Protein AF-A0A1H4V095-F1 (afdb_monomer)

Mean predicted aligned error: 18.17 Å

Radius of gyration: 33.89 Å; Cα contacts (8 Å, |Δi|>4): 194; chains: 1; bounding box: 90×82×103 Å

pLDDT: mean 72.06, std 17.09, range [32.75, 95.38]

Secondary structure (DSSP, 8-state):
---------S-TTSPPBSSHHHHHHHHHHHHHHHHHTTPPPPPPEEEE-TTSS-EEEESSEEEEEB-TTT--TTEEEEE-SSSEEEPP-EETTEE-TTTTSBPBPHHHHHHHHHHSPPTT------HHHHHHHHHHHHHHHHHHHHHHHHHHHHHHHHHHHHHHHHHHHHHHHHS------------------------

Structure (mmCIF, N/CA/C/O backbone):
data_AF-A0A1H4V095-F1
#
_entry.id   AF-A0A1H4V095-F1
#
loop_
_atom_site.group_PDB
_atom_site.id
_atom_site.type_symbol
_atom_site.label_atom_id
_atom_site.label_alt_id
_atom_site.label_comp_id
_atom_site.label_asym_id
_atom_site.label_entity_id
_atom_site.label_seq_id
_atom_site.pdbx_PDB_ins_code
_atom_site.Cartn_x
_atom_site.Cartn_y
_atom_site.Cartn_z
_atom_site.occupancy
_atom_site.B_iso_or_equiv
_atom_site.auth_seq_id
_atom_site.auth_comp_id
_atom_site.auth_asym_id
_atom_site.auth_atom_id
_atom_site.pdbx_PDB_model_num
ATOM 1 N N . MET A 1 1 ? -8.050 12.680 -32.248 1.00 34.28 1 MET A N 1
ATOM 2 C CA . MET A 1 1 ? -7.886 12.956 -30.807 1.00 34.28 1 MET A CA 1
ATOM 3 C C . MET A 1 1 ? -8.959 12.159 -30.091 1.00 34.28 1 MET A C 1
ATOM 5 O O . MET A 1 1 ? -10.080 12.626 -29.960 1.00 34.28 1 MET A O 1
ATOM 9 N N . THR A 1 2 ? -8.669 10.892 -29.811 1.00 32.75 2 THR A N 1
ATOM 10 C CA . THR A 1 2 ? -9.575 9.980 -29.108 1.00 32.75 2 THR A CA 1
ATOM 11 C C . THR A 1 2 ? -9.660 10.406 -27.649 1.00 32.75 2 THR A C 1
ATOM 13 O O . THR A 1 2 ? -8.636 10.635 -27.011 1.00 32.75 2 THR A O 1
ATOM 16 N N . ALA A 1 3 ? -10.888 10.584 -27.166 1.00 33.25 3 ALA A N 1
ATOM 17 C CA . ALA A 1 3 ? -11.189 10.903 -25.783 1.00 33.25 3 ALA A CA 1
ATOM 18 C C . ALA A 1 3 ? -10.622 9.808 -24.867 1.00 33.25 3 ALA A C 1
ATOM 20 O O . ALA A 1 3 ? -10.904 8.629 -25.066 1.00 33.25 3 ALA A O 1
ATOM 21 N N . THR A 1 4 ? -9.797 10.207 -23.901 1.00 38.06 4 THR A N 1
ATOM 22 C CA . THR A 1 4 ? -9.327 9.355 -22.809 1.00 38.06 4 THR A CA 1
ATOM 23 C C . THR A 1 4 ? -10.544 8.913 -22.005 1.00 38.06 4 THR A C 1
ATOM 25 O O . THR A 1 4 ? -11.208 9.752 -21.398 1.00 38.06 4 THR A O 1
ATOM 28 N N . ASP A 1 5 ? -10.866 7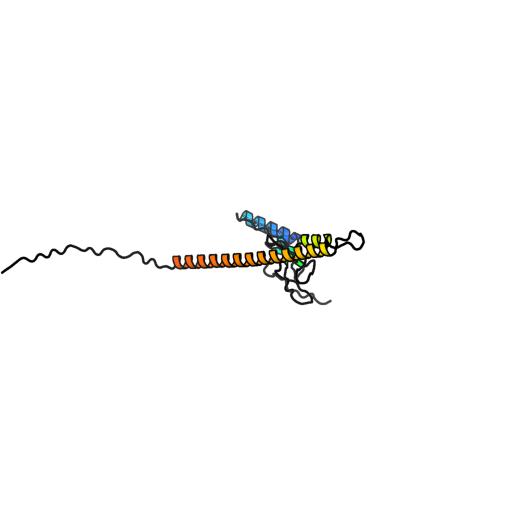.622 -22.049 1.00 40.00 5 ASP A N 1
ATOM 29 C CA . ASP A 1 5 ? -11.963 7.033 -21.283 1.00 40.00 5 ASP A CA 1
ATOM 30 C C . ASP A 1 5 ? -11.780 7.354 -19.785 1.00 40.00 5 ASP A C 1
ATOM 32 O O . ASP A 1 5 ? -10.737 7.028 -19.205 1.00 40.00 5 ASP A O 1
ATOM 36 N N . PRO A 1 6 ? -12.743 8.015 -19.124 1.00 48.41 6 PRO A N 1
ATOM 37 C CA . PRO A 1 6 ? -12.713 8.179 -17.684 1.00 48.41 6 PRO A CA 1
ATOM 38 C C . PRO A 1 6 ? -13.267 6.897 -17.061 1.00 48.41 6 PRO A C 1
ATOM 40 O O . PRO A 1 6 ? -14.479 6.755 -17.049 1.00 48.41 6 PRO A O 1
ATOM 43 N N . ILE A 1 7 ? -12.408 5.975 -16.596 1.00 54.47 7 ILE A N 1
ATOM 44 C CA . ILE A 1 7 ? -12.629 4.869 -15.619 1.00 54.47 7 ILE A CA 1
ATOM 45 C C . ILE A 1 7 ? -11.430 3.896 -15.784 1.00 54.47 7 ILE A C 1
ATOM 47 O O . ILE A 1 7 ? -11.044 3.582 -16.896 1.00 54.47 7 ILE A O 1
ATOM 51 N N . ALA A 1 8 ? -10.752 3.376 -14.763 1.00 69.88 8 ALA A N 1
ATOM 52 C CA . ALA A 1 8 ? -11.141 3.211 -13.377 1.00 69.88 8 ALA A CA 1
ATOM 53 C C . ALA A 1 8 ? -9.966 3.565 -12.466 1.00 69.88 8 ALA A C 1
ATOM 55 O O . ALA A 1 8 ? -8.935 2.890 -12.456 1.00 69.88 8 ALA A O 1
ATOM 56 N N . CYS A 1 9 ? -10.165 4.552 -11.593 1.00 79.94 9 CYS A N 1
ATOM 57 C CA . CYS A 1 9 ? -9.496 4.490 -10.303 1.00 79.94 9 CYS A CA 1
ATOM 58 C C . CYS A 1 9 ? -9.643 3.058 -9.769 1.00 79.94 9 CYS A C 1
ATOM 60 O O . CYS A 1 9 ? -10.763 2.567 -9.623 1.00 79.94 9 CYS A O 1
ATOM 62 N N . ARG A 1 10 ? -8.524 2.384 -9.487 1.00 77.75 10 ARG A N 1
ATOM 63 C CA . ARG A 1 10 ? -8.548 1.007 -8.975 1.00 77.75 10 ARG A CA 1
ATOM 64 C C . ARG A 1 10 ? -9.241 0.912 -7.610 1.00 77.75 10 ARG A C 1
ATOM 66 O O . ARG A 1 10 ? -9.706 -0.155 -7.222 1.00 77.75 10 ARG A O 1
ATOM 73 N N . TYR A 1 11 ? -9.302 2.026 -6.883 1.00 82.12 11 TYR A N 1
ATOM 74 C CA . TYR A 1 11 ? -9.845 2.122 -5.533 1.00 82.12 11 TYR A CA 1
ATOM 75 C C . TYR A 1 11 ? -10.850 3.281 -5.425 1.00 82.12 11 TYR A C 1
ATOM 77 O O . TYR A 1 11 ? -10.603 4.233 -4.686 1.00 82.12 11 TYR A O 1
ATOM 85 N N . PRO A 1 12 ? -11.997 3.220 -6.128 1.00 82.50 12 PRO A N 1
ATOM 86 C CA . PRO A 1 12 ? -12.895 4.369 -6.286 1.00 82.50 12 PRO A CA 1
ATOM 87 C C . PRO A 1 12 ? -13.548 4.824 -4.971 1.00 82.50 12 PRO A C 1
ATOM 89 O O . PRO A 1 12 ? -14.002 5.955 -4.865 1.00 82.50 12 PRO A O 1
ATOM 92 N N . ALA A 1 13 ? -13.578 3.954 -3.957 1.00 85.38 13 ALA A N 1
ATOM 93 C CA . ALA A 1 13 ? -14.081 4.275 -2.624 1.00 85.38 13 ALA A CA 1
ATOM 94 C C . ALA A 1 13 ? -13.073 5.046 -1.749 1.00 85.38 13 ALA A C 1
ATOM 96 O O . ALA A 1 13 ? -13.435 5.515 -0.671 1.00 85.38 13 ALA A O 1
ATOM 97 N N . LYS A 1 14 ? -11.802 5.144 -2.161 1.00 86.88 14 LYS A N 1
ATOM 98 C CA . LYS A 1 14 ? -10.780 5.886 -1.416 1.00 86.88 14 LYS A CA 1
ATOM 99 C C . LYS A 1 14 ? -10.789 7.355 -1.815 1.00 86.88 14 LYS A C 1
ATOM 101 O O . LYS A 1 14 ? -11.050 7.694 -2.964 1.00 86.88 14 LYS A O 1
ATOM 106 N N . THR A 1 15 ? -10.405 8.215 -0.875 1.00 88.75 15 THR A N 1
ATOM 107 C CA . THR A 1 15 ? -10.149 9.628 -1.159 1.00 88.75 15 THR A CA 1
ATOM 108 C C . THR A 1 15 ? -9.118 9.768 -2.276 1.00 88.75 15 THR A C 1
ATOM 110 O O . THR A 1 15 ? -8.099 9.069 -2.285 1.00 88.75 15 THR A O 1
ATOM 113 N N . LEU A 1 16 ? -9.417 10.666 -3.211 1.00 92.94 16 LEU A N 1
ATOM 114 C CA . LEU A 1 16 ? -8.612 10.983 -4.381 1.00 92.94 16 LEU A CA 1
ATOM 115 C C . LEU A 1 16 ? -7.872 12.296 -4.136 1.00 92.94 16 LEU A C 1
ATOM 117 O O . LEU A 1 16 ? -8.477 13.271 -3.688 1.00 92.94 16 LEU A O 1
ATOM 121 N N . PHE A 1 17 ? -6.590 12.320 -4.470 1.00 92.50 17 PHE A N 1
ATOM 122 C CA . PHE A 1 17 ? -5.748 13.510 -4.419 1.00 92.50 17 PHE A CA 1
ATOM 123 C C . PHE A 1 17 ? -5.132 13.749 -5.796 1.00 92.50 17 PHE A C 1
ATOM 125 O O . PHE A 1 17 ? -4.811 12.793 -6.500 1.00 92.50 17 PHE A O 1
ATOM 132 N N . ALA A 1 18 ? -4.998 15.014 -6.193 1.00 89.81 18 ALA A N 1
ATOM 133 C CA . ALA A 1 18 ? -4.465 15.367 -7.509 1.00 89.81 18 ALA A CA 1
ATOM 134 C C . ALA A 1 18 ? -2.977 15.002 -7.639 1.00 89.81 18 ALA A C 1
ATOM 136 O O . ALA A 1 18 ? -2.554 14.483 -8.667 1.00 89.81 18 ALA A O 1
ATOM 137 N N . ASP A 1 19 ? -2.211 15.208 -6.571 1.00 87.62 19 ASP A N 1
ATOM 138 C CA . ASP A 1 19 ? -0.765 15.014 -6.517 1.00 87.62 19 ASP A CA 1
ATOM 139 C C . ASP A 1 19 ? -0.313 14.497 -5.134 1.00 87.62 19 ASP A C 1
ATOM 141 O O . ASP A 1 19 ? -1.119 14.309 -4.212 1.00 87.62 19 ASP A O 1
ATOM 145 N N . GLU A 1 20 ? 0.985 14.205 -5.019 1.00 85.25 20 GLU A N 1
ATOM 146 C CA . GLU A 1 20 ? 1.615 13.688 -3.800 1.00 85.25 20 GLU A CA 1
ATOM 147 C C . GLU A 1 20 ? 1.548 14.687 -2.640 1.00 85.25 20 GLU A C 1
ATOM 149 O O . GLU A 1 20 ? 1.303 14.288 -1.498 1.00 85.25 20 GLU A O 1
ATOM 154 N N . ASP A 1 21 ? 1.702 15.980 -2.925 1.00 84.12 21 ASP A N 1
ATOM 155 C CA . ASP A 1 21 ? 1.668 17.044 -1.920 1.00 84.12 21 ASP A CA 1
ATOM 156 C C . ASP A 1 21 ? 0.267 17.165 -1.311 1.00 84.12 21 ASP A C 1
ATOM 158 O O . ASP A 1 21 ? 0.109 17.203 -0.087 1.00 84.12 21 ASP A O 1
ATOM 162 N N . ALA A 1 22 ? -0.776 17.125 -2.143 1.00 83.00 22 ALA A N 1
ATOM 163 C CA . ALA A 1 22 ? -2.166 17.110 -1.706 1.00 83.00 22 ALA A CA 1
ATOM 164 C C . ALA A 1 22 ? -2.493 15.855 -0.883 1.00 83.00 22 ALA A C 1
ATOM 166 O O . ALA A 1 22 ? -3.212 15.945 0.117 1.00 83.00 22 ALA A O 1
ATOM 167 N N . ALA A 1 23 ? -1.961 14.690 -1.266 1.00 89.31 23 ALA A N 1
ATOM 168 C CA . ALA A 1 23 ? -2.112 13.463 -0.485 1.00 89.31 23 ALA A CA 1
ATOM 169 C C . ALA A 1 23 ? -1.402 13.566 0.873 1.00 89.31 23 ALA A C 1
ATOM 171 O O . ALA A 1 23 ? -1.979 13.193 1.896 1.00 89.31 23 ALA A O 1
ATOM 172 N N . THR A 1 24 ? -0.192 14.124 0.902 1.00 85.38 24 THR A N 1
ATOM 173 C CA . THR A 1 24 ? 0.585 14.356 2.127 1.00 85.38 24 THR A CA 1
ATOM 174 C C . THR A 1 24 ? -0.152 15.300 3.074 1.00 85.38 24 THR A C 1
ATOM 176 O O . THR A 1 24 ? -0.410 14.937 4.224 1.00 85.38 24 THR A O 1
ATOM 179 N N . ALA A 1 25 ? -0.613 16.447 2.572 1.00 82.56 25 ALA A N 1
ATOM 180 C CA . ALA A 1 25 ? -1.439 17.381 3.334 1.00 82.56 25 ALA A CA 1
ATOM 181 C C . ALA A 1 25 ? -2.746 16.723 3.821 1.00 82.56 25 ALA A C 1
ATOM 183 O O . ALA A 1 25 ? -3.197 16.949 4.946 1.00 82.56 25 ALA A O 1
ATOM 184 N N . GLY A 1 26 ? -3.343 15.851 3.003 1.00 87.25 26 GLY A N 1
ATOM 185 C CA . GLY A 1 26 ? -4.494 15.036 3.381 1.00 87.25 26 GLY A CA 1
ATOM 186 C C . GLY A 1 26 ? -4.211 14.099 4.560 1.00 87.25 26 GLY A C 1
ATOM 187 O O . GLY A 1 26 ? -5.029 14.012 5.480 1.00 87.25 26 GLY A O 1
ATOM 188 N N . ALA A 1 27 ? -3.057 13.427 4.568 1.00 86.56 27 ALA A N 1
ATOM 189 C CA . ALA A 1 27 ? -2.633 12.560 5.668 1.00 86.56 27 ALA A CA 1
ATOM 190 C C . ALA A 1 27 ? -2.426 13.354 6.968 1.00 86.56 27 ALA A C 1
ATOM 192 O O . ALA A 1 27 ? -2.900 12.937 8.027 1.00 86.56 27 ALA A O 1
ATOM 193 N N . GLU A 1 28 ? -1.794 14.526 6.891 1.00 86.12 28 GLU A N 1
ATOM 194 C CA . GLU A 1 28 ? -1.608 15.423 8.039 1.00 86.12 28 GLU A CA 1
ATOM 195 C C . GLU A 1 28 ? -2.940 15.949 8.588 1.00 86.12 28 GLU A C 1
ATOM 197 O O . GLU A 1 28 ? -3.161 15.958 9.802 1.00 86.12 28 GLU A O 1
ATOM 202 N N . ALA A 1 29 ? -3.878 16.310 7.709 1.00 88.88 29 ALA A N 1
ATOM 203 C CA . ALA A 1 29 ? -5.213 16.738 8.116 1.00 88.88 29 ALA A CA 1
ATOM 204 C C . ALA A 1 29 ? -5.994 15.614 8.821 1.00 88.88 29 ALA A C 1
ATOM 206 O O . ALA A 1 29 ? -6.734 15.873 9.776 1.00 88.88 29 ALA A O 1
ATOM 207 N N . ILE A 1 30 ? -5.842 14.362 8.374 1.00 87.94 30 ILE A N 1
ATOM 208 C CA . ILE A 1 30 ? -6.429 13.194 9.048 1.00 87.94 30 ILE A CA 1
ATOM 209 C C . ILE A 1 30 ? -5.772 12.991 10.413 1.00 87.94 30 ILE A C 1
ATOM 211 O O . ILE A 1 30 ? -6.490 12.838 11.403 1.00 87.94 30 ILE A O 1
ATOM 215 N N . ARG A 1 31 ? -4.438 13.051 10.486 1.00 87.00 31 ARG A N 1
ATOM 216 C CA . ARG A 1 31 ? -3.685 12.954 11.740 1.00 87.00 31 ARG A CA 1
ATOM 217 C C . ARG A 1 31 ? -4.182 13.960 12.773 1.00 87.00 31 ARG A C 1
ATOM 219 O O . ARG A 1 31 ? -4.587 13.551 13.858 1.00 87.00 31 ARG A O 1
ATOM 226 N N . ALA A 1 32 ? -4.247 15.240 12.411 1.00 85.56 32 ALA A N 1
ATOM 227 C CA . ALA A 1 32 ? -4.701 16.300 13.308 1.00 85.56 32 ALA A CA 1
ATOM 228 C C . ALA A 1 32 ? -6.123 16.044 13.839 1.00 85.56 32 ALA A C 1
ATOM 230 O O . ALA A 1 32 ? -6.388 16.222 15.026 1.00 85.56 32 ALA A O 1
ATOM 231 N N . LYS A 1 33 ? -7.041 15.567 12.986 1.00 91.56 33 LYS A N 1
ATOM 232 C CA . LYS A 1 33 ? -8.415 15.216 13.393 1.00 91.56 33 LYS A CA 1
ATOM 233 C C . LYS A 1 33 ? -8.470 14.012 14.336 1.00 91.56 33 LYS A C 1
ATOM 235 O O . LYS A 1 33 ? -9.307 13.984 15.236 1.00 91.56 33 LYS A O 1
ATOM 240 N N . VAL A 1 34 ? -7.634 13.001 14.109 1.00 83.88 34 VAL A N 1
ATOM 241 C CA . VAL A 1 34 ? -7.576 11.790 14.942 1.00 83.88 34 VAL A CA 1
ATOM 242 C C . VAL A 1 34 ? -6.996 12.115 16.319 1.00 83.88 34 VAL A C 1
ATOM 244 O O . VAL A 1 34 ? -7.611 11.762 17.327 1.00 83.88 34 VAL A O 1
ATOM 247 N N . GLU A 1 35 ? -5.889 12.856 16.356 1.00 91.06 35 GLU A N 1
ATOM 248 C CA . GLU A 1 35 ? -5.229 13.287 17.593 1.00 91.06 35 GLU A CA 1
ATOM 249 C C . GLU A 1 35 ? -6.117 14.245 18.406 1.00 91.06 35 GLU A C 1
ATOM 251 O O . GLU A 1 35 ? -6.269 14.061 19.612 1.00 91.06 35 GLU A O 1
ATOM 256 N N . ALA A 1 36 ? -6.798 15.200 17.758 1.00 90.88 36 ALA A N 1
ATOM 257 C CA . ALA A 1 36 ? -7.756 16.089 18.427 1.00 90.88 36 ALA A CA 1
ATOM 258 C C . ALA A 1 36 ? -8.954 15.339 19.041 1.00 90.88 36 ALA A C 1
ATOM 260 O O . ALA A 1 36 ? -9.546 15.801 20.013 1.00 90.88 36 ALA A O 1
ATOM 261 N N . ALA A 1 37 ? -9.302 14.170 18.495 1.00 93.94 37 ALA A N 1
ATOM 262 C CA . ALA A 1 37 ? -10.327 13.285 19.043 1.00 93.94 37 ALA A CA 1
ATOM 263 C C . ALA A 1 37 ? -9.798 12.349 20.150 1.00 93.94 37 ALA A C 1
ATOM 265 O O . ALA A 1 37 ? -10.531 11.463 20.58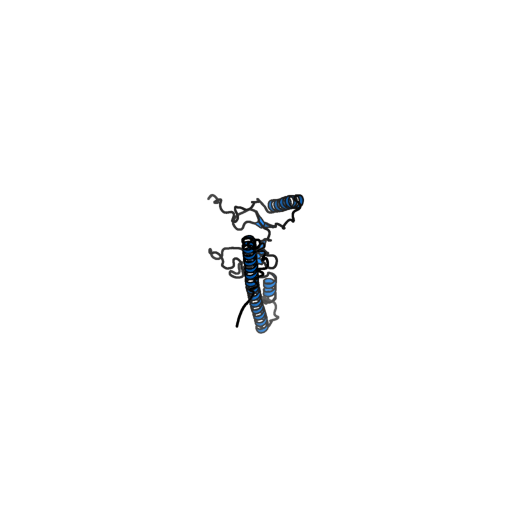7 1.00 93.94 37 ALA A O 1
ATOM 266 N N . GLY A 1 38 ? -8.536 12.495 20.575 1.00 93.50 38 GLY A N 1
ATOM 267 C CA . GLY A 1 38 ? -7.912 11.661 21.607 1.00 93.50 38 GLY A CA 1
ATOM 268 C C . GLY A 1 38 ? -7.664 10.212 21.176 1.00 93.50 38 GLY A C 1
ATOM 269 O O . GLY A 1 38 ? -7.553 9.332 22.027 1.00 93.50 38 GLY A O 1
ATOM 270 N N . ARG A 1 39 ? -7.615 9.940 19.867 1.00 91.50 39 ARG A N 1
ATOM 271 C CA . ARG A 1 39 ? -7.374 8.601 19.309 1.00 91.50 39 ARG A CA 1
ATOM 272 C C . ARG A 1 39 ? -5.943 8.480 18.791 1.00 91.50 39 ARG A C 1
ATOM 274 O O . ARG A 1 39 ? -5.325 9.472 18.413 1.00 91.50 39 ARG A O 1
ATOM 281 N N . THR A 1 40 ? -5.438 7.252 18.729 1.00 87.06 40 THR A N 1
ATOM 282 C CA . THR A 1 40 ? -4.137 6.957 18.119 1.00 87.06 40 THR A CA 1
ATOM 283 C C . THR A 1 40 ? -4.232 7.053 16.600 1.00 87.06 40 THR A C 1
ATOM 285 O O . THR A 1 40 ? -5.139 6.486 15.992 1.00 87.06 40 THR A O 1
ATOM 288 N N . TYR A 1 41 ? -3.298 7.783 15.994 1.00 81.56 41 TYR A N 1
ATOM 289 C CA . TYR A 1 41 ? -3.180 7.893 14.546 1.00 81.56 41 TYR A CA 1
ATOM 290 C C . TYR A 1 41 ? -2.340 6.748 13.977 1.00 81.56 41 TYR A C 1
ATOM 292 O O . TYR A 1 41 ? -1.157 6.623 14.289 1.00 81.56 41 TYR A O 1
ATOM 300 N N . ASP A 1 42 ? -2.951 5.953 13.101 1.00 81.94 42 ASP A N 1
ATOM 301 C CA . ASP A 1 42 ? -2.232 5.012 12.249 1.00 81.94 42 ASP A CA 1
ATOM 302 C C . ASP A 1 42 ? -1.626 5.763 11.062 1.00 81.94 42 ASP A C 1
ATOM 304 O O . ASP A 1 42 ? -2.340 6.414 10.297 1.00 81.94 42 ASP A O 1
ATOM 308 N N . GLN A 1 43 ? -0.305 5.665 10.893 1.00 85.19 43 GLN A N 1
ATOM 309 C CA . GLN A 1 43 ? 0.402 6.380 9.834 1.00 85.19 43 GLN A CA 1
ATOM 310 C C . GLN A 1 43 ? -0.150 6.019 8.449 1.00 85.19 43 GLN A C 1
ATOM 312 O O . GLN A 1 43 ? -0.104 4.864 8.021 1.00 85.19 43 GLN A O 1
ATOM 317 N N . LEU A 1 44 ? -0.602 7.041 7.725 1.00 87.75 44 LEU A N 1
ATOM 318 C CA . LEU A 1 44 ? -0.982 6.943 6.323 1.00 87.75 44 LEU A CA 1
ATOM 319 C C . LEU A 1 44 ? 0.165 7.389 5.414 1.00 87.75 44 LEU A C 1
ATOM 321 O O . LEU A 1 44 ? 0.893 8.334 5.718 1.00 87.75 44 LEU A O 1
ATOM 325 N N . TYR A 1 45 ? 0.301 6.700 4.289 1.00 85.50 45 TYR A N 1
ATOM 326 C CA . TYR A 1 45 ? 1.315 6.926 3.271 1.00 85.50 45 TYR A CA 1
ATOM 327 C C . TYR A 1 45 ? 0.644 7.277 1.939 1.00 85.50 45 TYR A C 1
ATOM 329 O O . TYR A 1 45 ? -0.232 6.520 1.493 1.00 85.50 45 TYR A O 1
ATOM 337 N N . PRO A 1 46 ? 1.049 8.388 1.303 1.00 87.81 46 PRO A N 1
ATOM 338 C CA . PRO A 1 46 ? 0.723 8.675 -0.086 1.00 87.81 46 PRO A CA 1
ATOM 339 C C . PRO A 1 46 ? 1.187 7.55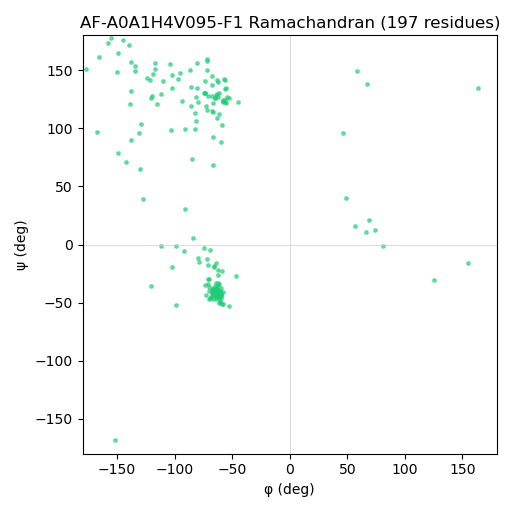3 -1.011 1.00 87.81 46 PRO A C 1
ATOM 341 O O . PRO A 1 46 ? 2.256 6.972 -0.821 1.00 87.81 46 PRO A O 1
ATOM 344 N N . TYR A 1 47 ? 0.374 7.241 -2.016 1.00 86.06 47 TYR A N 1
ATOM 345 C CA . TYR A 1 47 ? 0.764 6.348 -3.098 1.00 86.06 47 TYR A CA 1
ATOM 346 C C . TYR A 1 47 ? 0.040 6.700 -4.398 1.00 86.06 47 TYR A C 1
ATOM 348 O O . TYR A 1 47 ? -1.117 7.141 -4.373 1.00 86.06 47 TYR A O 1
ATOM 356 N N . ARG A 1 48 ? 0.701 6.462 -5.536 1.00 86.19 48 ARG A N 1
ATOM 357 C CA . ARG A 1 48 ? 0.129 6.717 -6.862 1.00 86.19 48 ARG A CA 1
ATOM 358 C C . ARG A 1 48 ? -0.804 5.580 -7.266 1.00 86.19 48 ARG A C 1
ATOM 360 O O . ARG A 1 48 ? -0.486 4.398 -7.098 1.00 86.19 48 ARG A O 1
ATOM 367 N N . CYS A 1 49 ? -1.975 5.919 -7.794 1.00 85.94 49 CYS A N 1
ATOM 368 C CA . CYS A 1 49 ? -2.935 4.924 -8.247 1.00 85.94 49 CYS A CA 1
ATOM 369 C C . CYS A 1 49 ? -2.341 4.091 -9.400 1.00 85.94 49 CYS A C 1
ATOM 371 O O . CYS A 1 49 ? -1.911 4.659 -10.399 1.00 85.94 49 CYS A O 1
ATOM 373 N N . PRO A 1 50 ? -2.345 2.745 -9.318 1.00 76.12 50 PRO A N 1
ATOM 374 C CA . PRO A 1 50 ? -1.799 1.905 -10.387 1.00 76.12 50 PRO A CA 1
ATOM 375 C C . PRO A 1 50 ? -2.566 1.986 -11.714 1.00 76.12 50 PRO A C 1
ATOM 377 O O . PRO A 1 50 ? -2.046 1.554 -12.732 1.00 76.12 50 PRO A O 1
ATOM 380 N N . GLY A 1 51 ? -3.815 2.466 -11.691 1.00 77.00 51 GLY A N 1
ATOM 381 C CA . GLY A 1 51 ? -4.700 2.491 -12.860 1.00 77.00 51 GLY A CA 1
ATOM 382 C C . GLY A 1 51 ? -5.023 3.886 -13.393 1.00 77.00 51 GLY A C 1
ATOM 383 O O . GLY A 1 51 ? -5.790 3.988 -14.343 1.00 77.00 51 GLY A O 1
ATOM 384 N N . ALA A 1 52 ? -4.518 4.957 -12.772 1.00 83.19 52 ALA A N 1
ATOM 385 C CA . ALA A 1 52 ? -4.881 6.323 -13.147 1.00 83.19 52 ALA A CA 1
ATOM 386 C C . ALA A 1 52 ? -3.925 7.368 -12.556 1.00 83.19 52 ALA A C 1
ATOM 388 O O . ALA A 1 52 ? -3.224 7.113 -11.579 1.00 83.19 52 ALA A O 1
ATOM 389 N N . ASP A 1 53 ? -3.937 8.571 -13.129 1.00 85.75 53 ASP A N 1
ATOM 390 C CA . ASP A 1 53 ? -3.080 9.673 -12.693 1.00 85.75 53 ASP A CA 1
ATOM 391 C C . ASP A 1 53 ? -3.697 10.452 -11.522 1.00 85.75 53 ASP A C 1
ATOM 393 O O . ASP A 1 53 ? -4.263 11.528 -11.682 1.00 85.75 53 ASP A O 1
ATOM 397 N N . HIS A 1 54 ? -3.678 9.836 -10.343 1.00 88.81 54 HIS A N 1
ATOM 398 C CA . HIS A 1 54 ? -4.042 10.461 -9.072 1.00 88.81 54 HIS A CA 1
ATOM 399 C C . HIS A 1 54 ? -3.411 9.702 -7.904 1.00 88.81 54 HIS A C 1
ATOM 401 O O . HIS A 1 54 ? -2.839 8.617 -8.062 1.00 88.81 54 HIS A O 1
ATOM 407 N N . TRP A 1 55 ? -3.561 10.262 -6.712 1.00 92.44 55 TRP A N 1
ATOM 408 C CA . TRP A 1 55 ? -2.969 9.768 -5.481 1.00 92.44 55 TRP A CA 1
ATOM 409 C C . TRP A 1 55 ? -4.023 9.339 -4.466 1.00 92.44 55 TRP A C 1
ATOM 411 O O . TRP A 1 55 ? -5.175 9.780 -4.480 1.00 92.44 55 TRP A O 1
ATOM 421 N N . HIS A 1 56 ? -3.603 8.452 -3.574 1.00 93.75 56 HIS A N 1
ATOM 422 C CA . HIS A 1 56 ? -4.404 7.882 -2.502 1.00 93.75 56 HIS A CA 1
ATOM 423 C C . HIS A 1 56 ? -3.583 7.770 -1.220 1.00 93.75 56 HIS A C 1
ATOM 425 O O . HIS A 1 56 ? -2.364 7.917 -1.225 1.00 93.75 56 HIS A O 1
ATOM 431 N N . LEU A 1 57 ? -4.268 7.421 -0.130 1.00 90.94 57 LEU A N 1
ATOM 432 C CA . LEU A 1 57 ? -3.651 7.085 1.146 1.00 90.94 57 LEU A CA 1
ATOM 433 C C . LEU A 1 57 ? -3.790 5.592 1.462 1.00 90.94 57 LEU A C 1
ATOM 435 O O . LEU A 1 57 ? -4.823 4.959 1.202 1.00 90.94 57 LEU A O 1
ATOM 439 N N . SER A 1 58 ? -2.730 5.018 2.023 1.00 89.44 58 SER A N 1
ATOM 440 C CA . SER A 1 58 ? -2.664 3.630 2.487 1.00 89.44 58 SER A CA 1
ATOM 441 C C . SER A 1 58 ? -2.025 3.561 3.868 1.00 89.44 58 SER A C 1
ATOM 443 O O . SER A 1 58 ? -1.132 4.339 4.172 1.00 89.44 58 SER A O 1
ATOM 445 N N . SER A 1 59 ? -2.414 2.589 4.691 1.00 84.31 59 SER A N 1
ATOM 446 C CA . SER A 1 59 ? -1.715 2.277 5.948 1.00 84.31 59 SER A CA 1
ATOM 447 C C . SER A 1 59 ? -0.384 1.541 5.732 1.00 84.31 59 SER A C 1
ATOM 449 O O . SER A 1 59 ? 0.331 1.234 6.685 1.00 84.31 59 SER A O 1
ATOM 451 N N . LYS A 1 60 ? -0.042 1.222 4.477 1.00 83.94 60 LYS A N 1
ATOM 452 C CA . LYS A 1 60 ? 1.196 0.547 4.073 1.00 83.94 60 LYS A CA 1
ATOM 453 C C . LYS A 1 60 ? 1.963 1.417 3.084 1.00 83.94 60 LYS A C 1
ATOM 455 O O . LYS A 1 60 ? 1.353 2.032 2.211 1.00 83.94 60 LYS A O 1
ATOM 460 N N . ARG A 1 61 ? 3.295 1.431 3.194 1.00 83.38 61 ARG A N 1
ATOM 461 C CA . ARG A 1 61 ? 4.162 2.124 2.230 1.00 83.38 61 ARG A CA 1
ATOM 462 C C . ARG A 1 61 ? 4.095 1.424 0.879 1.00 83.38 61 ARG A C 1
ATOM 464 O O . ARG A 1 61 ? 4.152 0.194 0.832 1.00 83.38 61 ARG A O 1
ATOM 471 N N . GLN A 1 62 ? 4.007 2.207 -0.190 1.00 84.50 62 GLN A N 1
ATOM 472 C CA . GLN A 1 62 ? 4.227 1.730 -1.549 1.00 84.50 62 GLN A CA 1
ATOM 473 C C . GLN A 1 62 ? 5.680 2.009 -1.952 1.00 84.50 62 GLN A C 1
ATOM 475 O O . GLN A 1 62 ? 6.275 2.991 -1.516 1.00 84.50 62 GLN A O 1
ATOM 480 N N . GLY A 1 63 ? 6.245 1.137 -2.771 1.00 83.56 63 GLY A N 1
ATOM 481 C CA . GLY A 1 63 ? 7.560 1.280 -3.381 1.00 83.56 63 GLY A CA 1
ATOM 482 C C . GLY A 1 63 ? 7.593 0.527 -4.704 1.00 83.56 63 GLY A C 1
ATOM 483 O O . GLY A 1 63 ? 6.551 0.090 -5.199 1.00 83.56 63 GLY A O 1
ATOM 484 N N . ILE A 1 64 ? 8.785 0.351 -5.259 1.00 82.38 64 ILE A N 1
ATOM 485 C CA . ILE A 1 64 ? 9.019 -0.457 -6.457 1.00 82.38 64 ILE A CA 1
ATOM 486 C C . ILE A 1 64 ? 9.970 -1.606 -6.133 1.00 82.38 64 ILE A C 1
ATOM 488 O O . ILE A 1 64 ? 10.843 -1.467 -5.278 1.00 82.38 64 ILE A O 1
ATOM 492 N N . SER A 1 65 ? 9.784 -2.745 -6.791 1.00 84.25 65 SER A N 1
ATOM 493 C CA . SER A 1 65 ? 10.634 -3.922 -6.630 1.00 84.25 65 SER A CA 1
ATOM 494 C C . SER A 1 65 ? 10.585 -4.817 -7.874 1.00 84.25 65 SER A C 1
ATOM 496 O O . SER A 1 65 ? 9.865 -4.525 -8.836 1.00 84.25 65 SER A O 1
ATOM 498 N N . THR A 1 66 ? 11.361 -5.896 -7.857 1.00 82.56 66 THR A N 1
ATOM 499 C CA . THR A 1 66 ? 11.443 -6.886 -8.928 1.00 82.56 66 THR A CA 1
ATOM 500 C C . THR A 1 66 ? 10.477 -8.027 -8.633 1.00 82.56 66 THR A C 1
ATOM 502 O O . THR A 1 66 ? 10.503 -8.636 -7.557 1.00 82.56 66 THR A O 1
ATOM 505 N N . CYS A 1 67 ? 9.568 -8.292 -9.575 1.00 84.75 67 CYS A N 1
ATOM 506 C CA . CYS A 1 67 ? 8.639 -9.407 -9.445 1.00 84.75 67 CYS A CA 1
ATOM 507 C C . CYS A 1 67 ? 9.406 -10.739 -9.533 1.00 84.75 67 CYS A C 1
ATOM 509 O O . CYS A 1 67 ? 10.105 -10.944 -10.518 1.00 84.75 67 CYS A O 1
ATOM 511 N N . PRO A 1 68 ? 9.250 -11.676 -8.579 1.00 80.81 68 PRO A N 1
ATOM 512 C CA . PRO A 1 68 ? 9.985 -12.944 -8.604 1.00 80.81 68 PRO A CA 1
ATOM 513 C C . PRO A 1 68 ? 9.503 -13.921 -9.686 1.00 80.81 68 PRO A C 1
ATOM 515 O O . PRO A 1 68 ? 10.162 -14.924 -9.912 1.00 80.81 68 PRO A O 1
ATOM 518 N N . ILE A 1 69 ? 8.345 -13.667 -10.310 1.00 85.25 69 ILE A N 1
ATOM 519 C CA . ILE A 1 69 ? 7.744 -14.567 -11.306 1.00 85.25 69 ILE A CA 1
ATOM 520 C C . ILE A 1 69 ? 8.057 -14.106 -12.728 1.00 85.25 69 ILE A C 1
ATOM 522 O O . ILE A 1 69 ? 8.544 -14.883 -13.536 1.00 85.25 69 ILE A O 1
ATOM 526 N N . CYS A 1 70 ? 7.786 -12.838 -13.046 1.00 84.94 70 CYS A N 1
ATOM 527 C CA . CYS A 1 70 ? 8.020 -12.302 -14.390 1.00 84.94 70 CYS A CA 1
ATOM 528 C C . CYS A 1 70 ? 9.331 -11.514 -14.518 1.00 84.94 70 CYS A C 1
ATOM 530 O O . CYS A 1 70 ? 9.617 -10.972 -15.582 1.00 84.94 70 CYS A O 1
ATOM 532 N N . HIS A 1 71 ? 10.092 -11.378 -13.424 1.00 84.06 71 HIS A N 1
ATOM 533 C CA . HIS A 1 71 ? 11.363 -10.644 -13.348 1.00 84.06 71 HIS A CA 1
ATOM 534 C C . HIS A 1 71 ? 11.288 -9.172 -13.783 1.00 84.06 71 HIS A C 1
ATOM 536 O O . HIS A 1 71 ? 12.304 -8.516 -14.006 1.00 84.06 71 HIS A O 1
ATOM 542 N N . ARG A 1 72 ? 10.077 -8.605 -13.864 1.00 83.00 72 ARG A N 1
ATOM 543 C CA . ARG A 1 72 ? 9.875 -7.198 -14.200 1.00 83.00 72 ARG A CA 1
ATOM 544 C C . ARG A 1 72 ? 10.316 -6.311 -13.040 1.00 83.00 72 ARG A C 1
ATOM 546 O O . ARG A 1 72 ? 9.705 -6.322 -11.964 1.00 83.00 72 ARG A O 1
ATOM 553 N N . THR A 1 73 ? 11.348 -5.515 -13.287 1.00 84.69 73 THR A N 1
ATOM 554 C CA . THR A 1 73 ? 11.812 -4.459 -12.385 1.00 84.69 73 THR A CA 1
ATOM 555 C C . THR A 1 73 ? 10.828 -3.284 -12.382 1.00 84.69 73 THR A C 1
ATOM 557 O O . THR A 1 73 ? 10.020 -3.114 -13.299 1.00 84.69 73 THR A O 1
ATOM 560 N N . GLY A 1 74 ? 10.845 -2.471 -11.324 1.00 78.69 74 GLY A N 1
ATOM 561 C CA . GLY A 1 74 ? 9.954 -1.307 -11.226 1.00 78.69 74 GLY A CA 1
ATOM 562 C C . GLY A 1 74 ? 8.488 -1.652 -10.930 1.00 78.69 74 GLY A C 1
ATOM 563 O O . GLY A 1 74 ? 7.614 -0.794 -11.046 1.00 78.69 74 GLY A O 1
ATOM 564 N N . THR A 1 75 ? 8.199 -2.894 -10.539 1.00 85.44 75 THR A N 1
ATOM 565 C CA . THR A 1 75 ? 6.842 -3.336 -10.214 1.00 85.44 75 THR A CA 1
ATOM 566 C C . THR A 1 75 ? 6.422 -2.764 -8.863 1.00 85.44 75 THR A C 1
ATOM 568 O O . THR A 1 75 ? 7.149 -2.887 -7.878 1.00 85.44 75 THR A O 1
ATOM 571 N N . ALA A 1 76 ? 5.239 -2.146 -8.792 1.00 85.38 76 ALA A N 1
ATOM 572 C CA . ALA A 1 76 ? 4.729 -1.584 -7.544 1.00 85.38 76 ALA A CA 1
ATOM 573 C C . A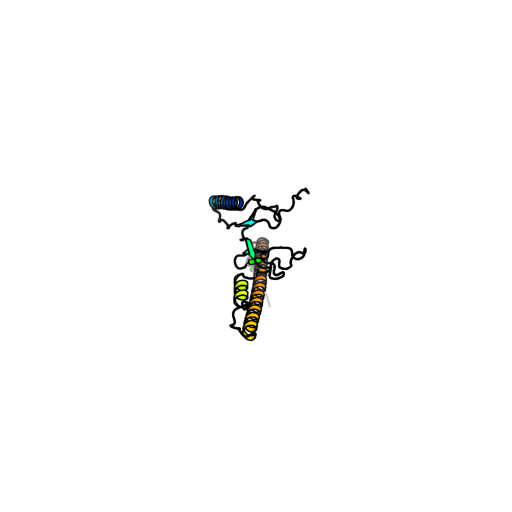LA A 1 76 ? 4.658 -2.659 -6.446 1.00 85.38 76 ALA A C 1
ATOM 575 O O . ALA A 1 76 ? 4.121 -3.744 -6.663 1.00 85.38 76 ALA A O 1
ATOM 576 N N . ALA A 1 77 ? 5.128 -2.351 -5.242 1.00 88.06 77 ALA A N 1
ATOM 577 C CA . ALA A 1 77 ? 5.141 -3.260 -4.101 1.00 88.06 77 ALA A CA 1
ATOM 578 C C . ALA A 1 77 ? 4.652 -2.560 -2.827 1.00 88.06 77 ALA A C 1
ATOM 580 O O . ALA A 1 77 ? 4.779 -1.344 -2.685 1.00 88.06 77 ALA A O 1
ATOM 581 N N . TRP A 1 78 ? 4.102 -3.333 -1.894 1.00 87.19 78 TRP A N 1
ATOM 582 C CA . TRP A 1 78 ? 3.616 -2.858 -0.599 1.00 87.19 78 TRP A CA 1
ATOM 583 C C . TRP A 1 78 ? 4.481 -3.395 0.531 1.00 87.19 78 TRP A C 1
ATOM 585 O O . TRP A 1 78 ? 4.684 -4.603 0.633 1.00 87.19 78 TRP A O 1
ATOM 595 N N . HIS A 1 79 ? 4.939 -2.516 1.418 1.00 82.75 79 HIS A N 1
ATOM 596 C CA . HIS A 1 79 ? 5.660 -2.927 2.616 1.00 82.75 79 HIS A CA 1
ATOM 597 C C . HIS A 1 79 ? 4.669 -3.328 3.711 1.00 82.75 79 HIS A C 1
ATOM 599 O O . HIS A 1 79 ? 3.938 -2.483 4.239 1.00 82.75 79 HIS A O 1
ATOM 605 N N . THR A 1 80 ? 4.635 -4.607 4.080 1.00 76.44 80 THR A N 1
ATOM 606 C CA . THR A 1 80 ? 3.694 -5.122 5.090 1.00 76.44 80 THR A CA 1
ATOM 607 C C . THR A 1 80 ? 4.128 -4.826 6.526 1.00 76.44 80 THR A C 1
ATOM 609 O O . THR A 1 80 ? 3.284 -4.879 7.424 1.00 76.44 80 THR A O 1
ATOM 612 N N . GLY A 1 81 ? 5.391 -4.443 6.725 1.00 70.25 81 GLY A N 1
ATOM 613 C CA . GLY A 1 81 ? 6.039 -4.240 8.026 1.00 70.25 81 GLY A CA 1
ATOM 614 C C . GLY A 1 81 ? 7.322 -5.063 8.157 1.00 70.25 81 GLY A C 1
ATOM 615 O O . GLY A 1 81 ? 8.268 -4.606 8.782 1.00 70.25 81 GLY A O 1
ATOM 616 N N . GLU A 1 82 ? 7.359 -6.220 7.497 1.00 71.94 82 GLU A N 1
ATOM 617 C CA . GLU A 1 82 ? 8.488 -7.162 7.520 1.00 71.94 82 GLU A CA 1
ATOM 618 C C . GLU A 1 82 ? 9.052 -7.403 6.116 1.00 71.94 82 GLU A C 1
ATOM 620 O O . GLU A 1 82 ? 10.256 -7.557 5.941 1.00 71.94 82 GLU A O 1
ATOM 625 N N . VAL A 1 83 ? 8.176 -7.428 5.107 1.00 78.56 83 VAL A N 1
ATOM 626 C CA . VAL A 1 83 ? 8.528 -7.774 3.729 1.00 78.56 83 VAL A CA 1
ATOM 627 C C . VAL A 1 83 ? 7.841 -6.852 2.730 1.00 78.56 83 VAL A C 1
ATOM 629 O O . VAL A 1 83 ? 6.785 -6.268 3.001 1.00 78.56 83 VAL A O 1
ATOM 632 N N . TRP A 1 84 ? 8.431 -6.757 1.543 1.00 81.88 84 TRP A N 1
ATOM 633 C CA . TRP A 1 84 ? 7.790 -6.171 0.374 1.00 81.88 84 TRP A CA 1
ATOM 634 C C . TRP A 1 84 ? 6.958 -7.229 -0.341 1.00 81.88 84 TRP A C 1
ATOM 636 O O . TRP A 1 84 ? 7.409 -8.354 -0.533 1.00 81.88 84 TRP A O 1
ATOM 646 N N . VAL A 1 85 ? 5.739 -6.872 -0.733 1.00 88.12 85 VAL A N 1
ATOM 647 C CA . VAL A 1 85 ? 4.816 -7.754 -1.453 1.00 88.12 85 VAL A CA 1
ATOM 648 C C . VAL A 1 85 ? 4.468 -7.126 -2.792 1.00 88.12 85 VAL A C 1
ATOM 650 O O . VAL A 1 85 ? 4.011 -5.982 -2.839 1.00 88.12 85 VAL A O 1
ATOM 653 N N . ILE A 1 86 ? 4.667 -7.872 -3.874 1.00 90.31 86 ILE A N 1
ATOM 654 C CA . ILE A 1 86 ? 4.400 -7.421 -5.238 1.00 90.31 86 ILE A CA 1
ATOM 655 C C . ILE A 1 86 ? 2.909 -7.135 -5.422 1.00 90.31 86 ILE A C 1
ATOM 657 O O . ILE A 1 86 ? 2.040 -7.949 -5.100 1.00 90.31 86 ILE A O 1
ATOM 661 N N . SER A 1 87 ? 2.608 -5.951 -5.948 1.00 87.62 87 SER A N 1
ATOM 662 C CA . SER A 1 87 ? 1.252 -5.574 -6.330 1.00 87.62 87 SER A CA 1
ATOM 663 C C . SER A 1 87 ? 0.819 -6.326 -7.577 1.00 87.62 87 SER A C 1
ATOM 665 O O . SER A 1 87 ? 1.622 -6.780 -8.390 1.00 87.62 87 SER A O 1
ATOM 667 N N . ALA A 1 88 ? -0.492 -6.383 -7.760 1.00 86.69 88 ALA A N 1
ATOM 668 C CA . ALA A 1 88 ? -1.088 -6.764 -9.024 1.00 86.69 88 ALA A CA 1
ATOM 669 C C . ALA A 1 88 ? -0.528 -5.918 -10.175 1.00 86.69 88 ALA A C 1
ATOM 671 O O . ALA A 1 88 ? -0.599 -4.687 -10.125 1.00 86.69 88 ALA A O 1
ATOM 672 N N . HIS A 1 89 ? -0.020 -6.589 -11.197 1.00 85.88 89 HIS A N 1
ATOM 673 C CA . HIS A 1 89 ? 0.504 -5.995 -12.418 1.00 85.88 89 HIS A CA 1
ATOM 674 C C . HIS A 1 89 ? 0.283 -6.971 -13.574 1.00 85.88 89 HIS A C 1
ATOM 676 O O . HIS A 1 89 ? 0.002 -8.149 -13.353 1.00 85.88 89 HIS A O 1
ATOM 682 N N . GLU A 1 90 ? 0.414 -6.470 -14.794 1.00 84.69 90 GLU A N 1
ATOM 683 C CA . GLU A 1 90 ? 0.316 -7.274 -16.008 1.00 84.69 90 GLU A CA 1
ATOM 684 C C . GLU A 1 90 ? 1.711 -7.565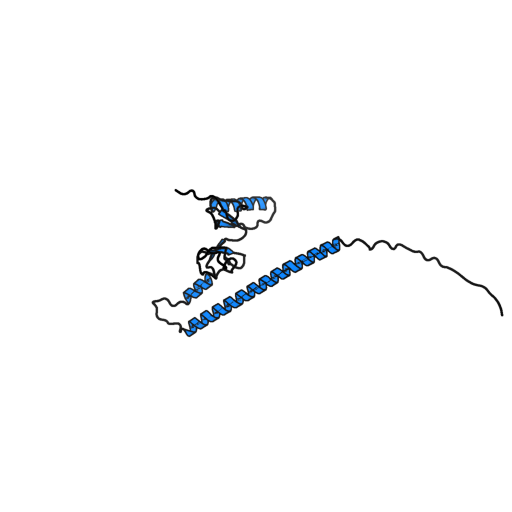 -16.570 1.00 84.69 90 GLU A C 1
ATOM 686 O O . GLU A 1 90 ? 2.632 -6.737 -16.473 1.00 84.69 90 GLU A O 1
ATOM 691 N N . TYR A 1 91 ? 1.853 -8.747 -17.158 1.00 83.50 91 TYR A N 1
ATOM 692 C CA . TYR A 1 91 ? 3.012 -9.190 -17.922 1.00 83.50 91 TYR A CA 1
ATOM 693 C C . TYR A 1 91 ? 2.497 -9.924 -19.163 1.00 83.50 91 TYR A C 1
ATOM 695 O O . TYR A 1 91 ? 1.562 -10.707 -19.054 1.00 83.50 91 TYR A O 1
ATOM 703 N N . ASP A 1 92 ? 3.031 -9.602 -20.343 1.00 84.56 92 ASP A N 1
ATOM 704 C CA . ASP A 1 92 ? 2.550 -10.131 -21.630 1.00 84.56 92 ASP A CA 1
ATOM 705 C C . ASP A 1 92 ? 1.028 -10.036 -21.842 1.00 84.56 92 ASP A C 1
ATOM 707 O O . ASP A 1 92 ? 0.403 -10.918 -22.421 1.00 84.56 92 ASP A O 1
ATOM 711 N N . TRP A 1 93 ? 0.436 -8.913 -21.416 1.00 82.75 93 TRP A N 1
ATOM 712 C CA . TRP A 1 93 ? -1.005 -8.621 -21.514 1.00 82.75 93 TRP A CA 1
ATOM 713 C C . TRP A 1 93 ? -1.907 -9.520 -20.658 1.00 82.75 93 TRP A C 1
ATOM 715 O O . TRP A 1 93 ? -3.130 -9.449 -20.777 1.00 82.75 93 TRP A O 1
ATOM 725 N N . GLU A 1 94 ? -1.323 -10.309 -19.758 1.00 81.44 94 GLU A N 1
ATOM 726 C CA . GLU A 1 94 ? -2.043 -11.145 -18.804 1.00 81.44 94 GLU A CA 1
ATOM 727 C C . GLU A 1 94 ? -1.739 -10.718 -17.356 1.00 81.44 94 GLU A C 1
ATOM 729 O O . GLU A 1 94 ? -0.664 -10.177 -17.063 1.00 81.44 94 GLU A O 1
ATOM 734 N N . PRO A 1 95 ? -2.673 -10.924 -16.406 1.00 82.62 95 PRO A N 1
ATOM 735 C CA . PRO A 1 95 ? -2.396 -10.722 -14.989 1.00 82.62 95 PRO A CA 1
ATOM 736 C C . PRO A 1 95 ? -1.231 -11.606 -14.533 1.00 82.62 95 PRO A C 1
ATOM 738 O O . PRO A 1 95 ? -1.288 -12.828 -14.639 1.00 82.62 95 PRO A O 1
ATOM 741 N N . CYS A 1 96 ? -0.184 -10.996 -13.981 1.00 87.00 96 CYS A N 1
ATOM 742 C CA . CYS A 1 96 ? 0.978 -11.745 -13.520 1.00 87.00 96 CYS A CA 1
ATOM 743 C C . CYS A 1 96 ? 0.671 -12.505 -12.221 1.00 87.00 96 CYS A C 1
ATOM 745 O O . CYS A 1 96 ? 0.241 -11.917 -11.220 1.00 87.00 96 CYS A O 1
ATOM 747 N N . GLU A 1 97 ? 0.997 -13.799 -12.199 1.00 88.31 97 GLU A N 1
ATOM 748 C CA . GLU A 1 97 ? 0.847 -14.676 -11.027 1.00 88.31 97 GLU A CA 1
ATOM 749 C C . GLU A 1 97 ? 1.731 -14.263 -9.838 1.00 88.31 97 GLU A C 1
ATOM 751 O O . GLU A 1 97 ? 1.480 -14.655 -8.699 1.00 88.31 97 GLU A O 1
ATOM 756 N N . GLY A 1 98 ? 2.739 -13.415 -10.068 1.00 84.50 98 GLY A N 1
ATOM 757 C CA . GLY A 1 98 ? 3.583 -12.850 -9.016 1.00 84.50 98 GLY A CA 1
ATOM 758 C C . GLY A 1 98 ? 2.879 -11.843 -8.106 1.00 84.50 98 GLY A C 1
ATOM 759 O O . GLY A 1 98 ? 3.476 -11.388 -7.128 1.00 84.50 98 GLY A O 1
ATOM 760 N N . GLN A 1 99 ? 1.624 -11.481 -8.380 1.00 84.75 99 GLN A N 1
ATOM 761 C CA . GLN A 1 99 ? 0.814 -10.699 -7.450 1.00 84.75 99 GLN A CA 1
ATOM 762 C C . GLN A 1 99 ? 0.747 -11.378 -6.071 1.00 84.75 99 GLN A C 1
ATOM 764 O O . GLN A 1 99 ? 0.333 -12.525 -5.933 1.00 84.75 99 GLN A O 1
ATOM 769 N N . GLY A 1 100 ? 1.075 -10.636 -5.013 1.00 82.12 100 GLY A N 1
ATOM 770 C CA . GLY A 1 100 ? 1.051 -11.159 -3.645 1.00 82.12 100 GLY A CA 1
ATOM 771 C C . GLY A 1 100 ? 2.286 -11.983 -3.268 1.00 82.12 100 GLY A C 1
ATOM 772 O O . GLY A 1 100 ? 2.384 -12.424 -2.119 1.00 82.12 100 GLY A O 1
ATOM 773 N N . ALA A 1 101 ? 3.232 -12.169 -4.193 1.00 83.06 101 ALA A N 1
ATOM 774 C CA . ALA A 1 101 ? 4.522 -12.770 -3.897 1.00 83.06 101 ALA A CA 1
ATOM 775 C C . ALA A 1 101 ? 5.401 -11.804 -3.093 1.00 83.06 101 ALA A C 1
ATOM 777 O O . ALA A 1 101 ? 5.291 -10.580 -3.223 1.00 83.06 101 ALA A O 1
ATOM 778 N N . VAL A 1 102 ? 6.281 -12.363 -2.261 1.00 84.56 102 VAL A N 1
ATOM 779 C CA . VAL A 1 102 ? 7.337 -11.582 -1.614 1.00 84.56 102 VAL A CA 1
ATOM 780 C C . VAL A 1 102 ? 8.260 -11.076 -2.713 1.00 84.56 102 VAL A C 1
ATOM 782 O O . VAL A 1 102 ? 8.708 -11.846 -3.558 1.00 84.56 102 VAL A O 1
ATOM 785 N N . ALA A 1 103 ? 8.471 -9.768 -2.743 1.00 74.00 103 ALA A N 1
ATOM 786 C CA . ALA A 1 103 ? 9.328 -9.154 -3.733 1.00 74.00 103 ALA A CA 1
ATOM 787 C C . ALA A 1 103 ? 10.783 -9.575 -3.495 1.00 74.00 103 ALA A C 1
ATOM 789 O O . ALA A 1 103 ? 11.189 -9.743 -2.340 1.00 74.00 103 ALA A O 1
ATOM 790 N N . GLN A 1 104 ? 11.563 -9.743 -4.566 1.00 68.25 104 GLN A N 1
ATOM 791 C CA . GLN A 1 104 ? 12.985 -10.042 -4.405 1.00 68.25 104 GLN A CA 1
ATOM 792 C C . GLN A 1 104 ? 13.650 -8.872 -3.672 1.00 68.25 104 GLN A C 1
ATOM 794 O O . GLN A 1 104 ? 13.418 -7.700 -3.983 1.00 68.25 104 GLN A O 1
ATOM 799 N N . ASN A 1 105 ? 14.411 -9.185 -2.623 1.00 57.44 105 ASN A N 1
ATOM 800 C CA . ASN A 1 105 ? 15.049 -8.162 -1.809 1.00 57.44 105 ASN A CA 1
ATOM 801 C C . ASN A 1 105 ? 16.070 -7.404 -2.686 1.00 57.44 105 ASN A C 1
ATOM 803 O O . ASN A 1 105 ? 16.917 -8.046 -3.301 1.00 57.44 105 ASN A O 1
ATOM 807 N N . PRO A 1 106 ? 16.061 -6.063 -2.744 1.00 51.44 106 PRO A N 1
ATOM 808 C CA . PRO A 1 106 ? 17.069 -5.318 -3.501 1.00 51.44 106 PRO A CA 1
ATOM 809 C C . PRO A 1 106 ? 18.511 -5.592 -3.026 1.00 51.44 106 PRO A C 1
ATOM 811 O O . PRO A 1 106 ? 19.448 -5.446 -3.805 1.00 51.44 106 PRO A O 1
ATOM 814 N N . LEU A 1 107 ? 18.713 -6.050 -1.781 1.00 45.97 107 LEU A N 1
ATOM 815 C CA . LEU A 1 107 ? 20.017 -6.530 -1.295 1.00 45.97 107 LEU A CA 1
ATOM 816 C C . LEU A 1 107 ? 20.445 -7.858 -1.937 1.00 45.97 107 LEU A C 1
ATOM 818 O O . LEU A 1 107 ? 21.634 -8.106 -2.088 1.00 45.97 107 LEU A O 1
ATOM 822 N N . LEU A 1 108 ? 19.486 -8.701 -2.320 1.00 51.00 108 LEU A N 1
ATOM 823 C CA . LEU A 1 108 ? 19.703 -9.951 -3.055 1.00 51.00 108 LEU A CA 1
ATOM 824 C C . LEU A 1 108 ? 20.134 -9.663 -4.492 1.00 51.00 108 LEU A C 1
ATOM 826 O O . LEU A 1 108 ? 21.030 -10.314 -5.005 1.00 51.00 108 LEU A O 1
ATOM 830 N N . GLU A 1 109 ? 19.522 -8.660 -5.118 1.00 51.78 109 GLU A N 1
ATOM 831 C CA . GLU A 1 109 ? 19.869 -8.198 -6.465 1.00 51.78 109 GLU A CA 1
ATOM 832 C C . GLU A 1 109 ? 21.263 -7.543 -6.474 1.00 51.78 109 GLU A C 1
ATOM 834 O O . GLU A 1 109 ? 22.089 -7.851 -7.329 1.00 51.78 109 GLU A O 1
ATOM 839 N N . GLN A 1 110 ? 21.587 -6.746 -5.447 1.00 50.28 110 GLN A N 1
ATOM 840 C CA . GLN A 1 110 ? 22.948 -6.238 -5.219 1.00 50.28 110 GLN A CA 1
ATOM 841 C C . GLN A 1 110 ? 23.959 -7.358 -4.941 1.00 50.28 110 GLN A C 1
ATOM 843 O O . GLN A 1 110 ? 25.079 -7.295 -5.439 1.00 50.28 110 GLN A O 1
ATOM 848 N N . ALA A 1 111 ? 23.584 -8.382 -4.170 1.00 50.06 111 ALA A N 1
ATOM 849 C CA . ALA A 1 111 ? 24.439 -9.537 -3.918 1.00 50.06 111 ALA A CA 1
ATOM 850 C C . ALA A 1 111 ? 24.663 -10.364 -5.191 1.00 50.06 111 ALA A C 1
ATOM 852 O O . ALA A 1 111 ? 25.799 -10.728 -5.464 1.00 50.06 111 ALA A O 1
ATOM 853 N N . ARG A 1 112 ? 23.627 -10.602 -6.006 1.00 52.16 112 ARG A N 1
ATOM 854 C CA . ARG A 1 112 ? 23.752 -11.282 -7.305 1.00 52.16 112 ARG A CA 1
ATOM 855 C C . ARG A 1 112 ? 24.685 -10.503 -8.237 1.00 52.16 112 ARG A C 1
ATOM 857 O O . ARG A 1 112 ? 25.653 -11.080 -8.716 1.00 52.16 112 ARG A O 1
ATOM 864 N N . HIS A 1 113 ? 24.502 -9.188 -8.384 1.00 52.94 113 HIS A N 1
ATOM 865 C CA . HIS A 1 113 ? 25.419 -8.350 -9.171 1.00 52.94 113 HIS A CA 1
ATOM 866 C C . HIS A 1 113 ? 26.852 -8.306 -8.625 1.00 52.94 113 HIS A C 1
ATOM 868 O O . HIS A 1 113 ? 27.792 -8.210 -9.403 1.00 52.94 113 HIS A O 1
ATOM 874 N N . ALA A 1 114 ? 27.046 -8.386 -7.307 1.00 54.41 114 ALA A N 1
ATOM 875 C CA . ALA A 1 114 ? 28.383 -8.435 -6.714 1.00 54.41 114 ALA A CA 1
ATOM 876 C C . ALA A 1 114 ? 29.113 -9.767 -6.967 1.00 54.41 114 ALA A C 1
ATOM 878 O O . ALA A 1 114 ? 30.329 -9.842 -6.783 1.00 54.41 114 ALA A O 1
ATOM 879 N N . VAL A 1 115 ? 28.379 -10.818 -7.341 1.00 51.91 115 VAL A N 1
ATOM 880 C CA . VAL A 1 115 ? 28.916 -12.156 -7.623 1.00 51.91 115 VAL A CA 1
ATOM 881 C C . VAL A 1 115 ? 29.016 -12.399 -9.134 1.00 51.91 115 VAL A C 1
ATOM 883 O O . VAL A 1 115 ? 29.796 -13.246 -9.563 1.00 51.91 115 VAL A O 1
ATOM 886 N N . GLU A 1 116 ? 28.296 -11.644 -9.967 1.00 50.62 116 GLU A N 1
ATOM 887 C CA . GLU A 1 116 ? 28.494 -11.657 -11.417 1.00 50.62 116 GLU A CA 1
ATOM 888 C C . GLU A 1 116 ? 29.892 -11.122 -11.776 1.00 50.62 116 GLU A C 1
ATOM 890 O O . GLU A 1 116 ? 30.269 -10.026 -11.354 1.00 50.62 116 GLU A O 1
ATOM 895 N N . PRO A 1 117 ? 30.702 -11.878 -12.538 1.00 46.62 117 PRO A N 1
ATOM 896 C CA . PRO A 1 117 ? 31.993 -11.382 -12.977 1.00 46.62 117 PRO A CA 1
ATOM 897 C C . PRO A 1 117 ? 31.774 -10.223 -13.953 1.00 46.62 117 PRO A C 1
ATOM 899 O O . PRO A 1 117 ? 31.150 -10.403 -14.998 1.00 46.62 117 PRO A O 1
ATOM 902 N N . GLU A 1 118 ? 32.312 -9.042 -13.638 1.00 48.16 118 GLU A N 1
ATOM 903 C CA . GLU A 1 118 ? 32.384 -7.957 -14.615 1.00 48.16 118 GLU A CA 1
ATOM 904 C C . GLU A 1 118 ? 33.127 -8.462 -15.858 1.00 48.16 118 GLU A C 1
ATOM 906 O O . GLU A 1 118 ? 34.268 -8.936 -15.769 1.00 48.16 118 GLU A O 1
ATOM 911 N N . GLU A 1 119 ? 32.490 -8.360 -17.027 1.00 46.72 119 GLU A N 1
ATOM 912 C CA . GLU A 1 119 ? 33.153 -8.556 -18.313 1.00 46.72 119 GLU A CA 1
ATOM 913 C C . GLU A 1 119 ? 34.283 -7.522 -18.448 1.00 46.72 119 GLU A C 1
ATOM 915 O O . GLU A 1 119 ? 34.090 -6.417 -18.950 1.00 46.72 119 GLU A O 1
ATOM 920 N N . GLY A 1 120 ? 35.481 -7.851 -17.960 1.00 45.28 120 GLY A N 1
ATOM 921 C CA . GLY A 1 120 ? 36.643 -6.980 -18.119 1.00 45.28 120 GLY A CA 1
ATOM 922 C C . GLY A 1 120 ? 37.768 -7.096 -17.098 1.00 45.28 120 GLY A C 1
ATOM 923 O O . GLY A 1 120 ? 38.865 -6.631 -17.407 1.00 45.28 120 GLY A O 1
ATOM 924 N N . PHE A 1 121 ? 37.583 -7.720 -15.930 1.00 40.09 121 PHE A N 1
ATOM 925 C CA . PHE A 1 121 ? 38.664 -7.791 -14.936 1.00 40.09 121 PHE A CA 1
ATOM 926 C C . PHE A 1 121 ? 38.912 -9.218 -14.442 1.00 40.09 121 PHE A C 1
ATOM 928 O O . PHE A 1 121 ? 38.168 -9.790 -13.652 1.00 40.09 121 PHE A O 1
ATOM 935 N N . GLY A 1 122 ? 39.993 -9.812 -14.951 1.00 44.47 122 GLY A N 1
ATOM 936 C CA . GLY A 1 122 ? 40.398 -11.179 -14.662 1.00 44.47 122 GLY A CA 1
ATOM 937 C C . GLY A 1 122 ? 40.834 -11.383 -13.214 1.00 44.47 122 GLY A C 1
ATOM 938 O O . GLY A 1 122 ? 42.016 -11.275 -12.909 1.00 44.47 122 GLY A O 1
ATOM 939 N N . ILE A 1 123 ? 39.897 -11.777 -12.357 1.00 43.16 123 ILE A N 1
ATOM 940 C CA . ILE A 1 123 ? 40.147 -12.697 -11.243 1.00 43.16 123 ILE A CA 1
ATOM 941 C C . ILE A 1 123 ? 38.960 -13.661 -11.223 1.00 43.16 123 ILE A C 1
ATOM 943 O O . ILE A 1 123 ? 37.931 -13.390 -10.617 1.00 43.16 123 ILE A O 1
ATOM 947 N N . GLY A 1 124 ? 39.073 -14.768 -11.959 1.00 43.78 124 GLY A N 1
ATOM 948 C CA . GLY A 1 124 ? 38.018 -15.773 -12.009 1.00 43.78 124 GLY A CA 1
ATOM 949 C C . GLY A 1 124 ? 37.799 -16.389 -10.629 1.00 43.78 124 GLY A C 1
ATOM 950 O O . GLY A 1 124 ? 38.621 -17.188 -10.177 1.00 43.78 124 GLY A O 1
ATOM 951 N N . ALA A 1 125 ? 36.677 -16.071 -9.981 1.00 49.44 125 ALA A N 1
ATOM 952 C CA . ALA A 1 125 ? 36.068 -17.035 -9.079 1.00 49.44 125 ALA A CA 1
ATOM 953 C C . ALA A 1 125 ? 35.827 -18.297 -9.920 1.00 49.44 125 ALA A C 1
ATOM 955 O O . ALA A 1 125 ? 35.241 -18.229 -11.001 1.00 49.44 125 ALA A O 1
ATOM 956 N N . SER A 1 126 ? 36.375 -19.441 -9.508 1.00 60.59 126 SER A N 1
ATOM 957 C CA . SER A 1 126 ? 36.160 -20.681 -10.251 1.00 60.59 126 SER A CA 1
ATOM 958 C C . SER A 1 126 ? 34.653 -20.930 -10.354 1.00 60.59 126 SER A C 1
ATOM 960 O O . SER A 1 126 ? 33.935 -20.685 -9.390 1.00 60.59 126 SER A O 1
ATOM 962 N N . GLN A 1 127 ? 34.159 -21.443 -11.486 1.00 56.41 127 GLN A N 1
ATOM 963 C CA . GLN A 1 127 ? 32.734 -21.786 -11.669 1.00 56.41 127 GLN A CA 1
ATOM 964 C C . GLN A 1 127 ? 32.143 -22.587 -10.491 1.00 56.41 127 GLN A C 1
ATOM 966 O O . GLN A 1 127 ? 30.956 -22.493 -10.204 1.00 56.41 127 GLN A O 1
ATOM 971 N N . SER A 1 128 ? 32.979 -23.342 -9.772 1.00 53.19 128 SER A N 1
ATOM 972 C CA . SER A 1 128 ? 32.615 -24.046 -8.543 1.00 53.19 128 SER A CA 1
ATOM 973 C C . SER A 1 128 ? 32.245 -23.137 -7.363 1.00 53.19 128 SER A C 1
ATOM 975 O O . SER A 1 128 ? 31.360 -23.495 -6.595 1.00 53.19 128 SER A O 1
ATOM 977 N N . VAL A 1 129 ? 32.891 -21.979 -7.202 1.00 52.09 129 VAL A N 1
ATOM 978 C CA . VAL A 1 129 ? 32.558 -20.989 -6.164 1.00 52.09 129 VAL A CA 1
ATOM 979 C C . VAL A 1 129 ? 31.250 -20.290 -6.516 1.00 52.09 129 VAL A C 1
ATOM 981 O O . VAL A 1 129 ? 30.388 -20.175 -5.653 1.00 52.09 129 VAL A O 1
ATOM 984 N N . GLN A 1 130 ? 31.067 -19.911 -7.783 1.00 56.78 130 GLN A N 1
ATOM 985 C CA . GLN A 1 130 ? 29.819 -19.318 -8.278 1.00 56.78 130 GLN A CA 1
ATOM 986 C C . GLN A 1 130 ? 28.629 -20.260 -8.040 1.00 56.78 130 GLN A C 1
ATOM 988 O O . GLN A 1 130 ? 27.672 -19.901 -7.367 1.00 56.78 130 GLN A O 1
ATOM 993 N N . SER A 1 131 ? 28.759 -21.519 -8.469 1.00 59.94 131 SER A N 1
ATOM 994 C CA . SER A 1 131 ? 27.730 -22.545 -8.282 1.00 59.94 131 SER A CA 1
ATOM 995 C C . SER A 1 131 ? 27.434 -22.839 -6.806 1.00 59.94 131 SER A C 1
ATOM 997 O O . SER A 1 131 ? 26.286 -23.119 -6.459 1.00 59.94 131 SER A O 1
ATOM 999 N N . ALA A 1 132 ? 28.440 -22.759 -5.926 1.00 51.94 132 ALA A N 1
ATOM 1000 C CA . ALA A 1 132 ? 28.244 -22.923 -4.488 1.00 51.94 132 ALA A CA 1
ATOM 1001 C C . ALA A 1 132 ? 27.478 -21.745 -3.866 1.00 51.94 132 ALA A C 1
ATOM 1003 O O . ALA A 1 132 ? 26.657 -21.963 -2.977 1.00 51.94 132 ALA A O 1
ATOM 1004 N N . VAL A 1 133 ? 27.723 -20.519 -4.337 1.00 55.88 133 VAL A N 1
ATOM 1005 C CA . VAL A 1 133 ? 26.978 -19.329 -3.907 1.00 55.88 133 VAL A CA 1
ATOM 1006 C C . VAL A 1 133 ? 25.539 -19.384 -4.413 1.00 55.88 133 VAL A C 1
ATOM 1008 O O . VAL A 1 133 ? 24.629 -19.204 -3.610 1.00 55.88 133 VAL A O 1
ATOM 1011 N N . ASP A 1 134 ? 25.322 -19.718 -5.686 1.00 59.12 134 ASP A N 1
ATOM 1012 C CA . ASP A 1 134 ? 23.976 -19.856 -6.258 1.00 59.12 134 ASP A CA 1
ATOM 1013 C C . ASP A 1 134 ? 23.165 -20.927 -5.517 1.00 59.12 134 ASP A C 1
ATOM 1015 O O . ASP A 1 134 ? 22.054 -20.666 -5.071 1.00 59.12 134 ASP A O 1
ATOM 1019 N N . SER A 1 135 ? 23.768 -22.092 -5.251 1.00 55.31 135 SER A N 1
ATOM 1020 C CA . SER A 1 135 ? 23.108 -23.162 -4.486 1.00 55.31 135 SER A CA 1
ATOM 1021 C C . SER A 1 135 ? 22.761 -22.738 -3.053 1.00 55.31 135 SER A C 1
ATOM 1023 O O . SER A 1 135 ? 21.756 -23.179 -2.500 1.00 55.31 135 SER A O 1
ATOM 1025 N N . ALA A 1 136 ? 23.596 -21.902 -2.425 1.00 51.06 136 ALA A N 1
ATOM 1026 C CA . ALA A 1 136 ? 23.331 -21.379 -1.087 1.00 51.06 136 ALA A CA 1
ATOM 1027 C C . ALA A 1 136 ? 22.220 -20.318 -1.092 1.00 51.06 136 ALA A C 1
ATOM 1029 O O . ALA A 1 136 ? 21.442 -20.249 -0.140 1.00 51.06 136 ALA A O 1
ATOM 1030 N N . LEU A 1 137 ? 22.133 -19.512 -2.153 1.00 57.72 137 LEU A N 1
ATOM 1031 C CA . LEU A 1 137 ? 21.049 -18.552 -2.349 1.00 57.72 137 LEU A CA 1
ATOM 1032 C C . LEU A 1 137 ? 19.722 -19.266 -2.610 1.00 57.72 137 LEU A C 1
ATOM 1034 O O . LEU A 1 137 ? 18.742 -18.930 -1.953 1.00 57.72 137 LEU A O 1
ATOM 1038 N N . ASP A 1 138 ? 19.708 -20.283 -3.470 1.00 59.50 138 ASP A N 1
ATOM 1039 C CA . ASP A 1 138 ? 18.516 -21.091 -3.750 1.00 59.50 138 ASP A CA 1
ATOM 1040 C C . ASP A 1 138 ? 18.011 -21.792 -2.475 1.00 59.50 138 ASP A C 1
ATOM 1042 O O . ASP A 1 138 ? 16.828 -21.720 -2.144 1.00 59.50 138 ASP A O 1
ATOM 1046 N N . ALA A 1 139 ? 18.916 -22.392 -1.690 1.00 54.22 139 ALA A N 1
ATOM 1047 C CA . ALA A 1 139 ? 18.561 -23.011 -0.411 1.00 54.22 139 ALA A CA 1
ATOM 1048 C C . ALA A 1 139 ? 17.982 -21.997 0.592 1.00 54.22 139 ALA A C 1
ATOM 1050 O O . ALA A 1 139 ? 17.027 -22.290 1.310 1.00 54.22 139 ALA A O 1
ATOM 1051 N N . TRP A 1 140 ? 18.534 -20.784 0.630 1.00 56.66 140 TRP A N 1
ATOM 1052 C CA . TRP A 1 140 ? 18.019 -19.723 1.489 1.00 56.66 140 TRP A CA 1
ATOM 1053 C C . TRP A 1 140 ? 16.661 -19.178 1.011 1.00 56.66 140 TRP A C 1
ATOM 1055 O O . TRP A 1 140 ? 15.805 -18.845 1.837 1.00 56.66 140 TRP A O 1
ATOM 1065 N N . GLU A 1 141 ? 16.421 -19.121 -0.302 1.00 59.62 141 GLU A N 1
ATOM 1066 C CA . GLU A 1 141 ? 15.112 -18.783 -0.874 1.00 59.62 141 GLU A CA 1
ATOM 1067 C C . GLU A 1 141 ? 14.049 -19.835 -0.502 1.00 59.62 141 GLU A C 1
ATOM 1069 O O . GLU A 1 141 ? 12.937 -19.468 -0.094 1.00 59.62 141 GLU A O 1
ATOM 1074 N N . ASP A 1 142 ? 14.402 -21.122 -0.545 1.00 58.16 142 ASP A N 1
ATOM 1075 C CA . ASP A 1 142 ? 13.540 -22.222 -0.101 1.00 58.16 142 ASP A CA 1
ATOM 1076 C C . ASP A 1 142 ? 13.210 -22.130 1.399 1.00 58.16 142 ASP A C 1
ATOM 1078 O O . ASP A 1 142 ? 12.034 -22.215 1.781 1.00 58.16 142 ASP A O 1
ATOM 1082 N N . ASP A 1 143 ? 14.206 -21.859 2.248 1.00 55.78 143 ASP A N 1
ATOM 1083 C CA . ASP A 1 143 ? 14.017 -21.667 3.694 1.00 55.78 143 ASP A CA 1
ATOM 1084 C C . ASP A 1 143 ? 13.056 -20.502 3.992 1.00 55.78 143 ASP A C 1
ATOM 1086 O O . ASP A 1 143 ? 12.151 -20.603 4.833 1.00 55.78 143 ASP A O 1
ATOM 1090 N N . ILE A 1 144 ? 13.194 -19.385 3.270 1.00 56.09 144 ILE A N 1
ATOM 1091 C CA . ILE A 1 144 ? 12.268 -18.251 3.382 1.00 56.09 144 ILE A CA 1
ATOM 1092 C C . ILE A 1 144 ? 10.857 -18.666 2.960 1.00 56.09 144 ILE A C 1
ATOM 1094 O O . ILE A 1 144 ? 9.881 -18.325 3.644 1.00 56.09 144 ILE A O 1
ATOM 1098 N N . ALA A 1 145 ? 10.716 -19.406 1.860 1.00 55.28 145 ALA A N 1
ATOM 1099 C CA . ALA A 1 145 ? 9.416 -19.877 1.397 1.00 55.28 145 ALA A CA 1
ATOM 1100 C C . ALA A 1 145 ? 8.743 -20.790 2.439 1.00 55.28 145 ALA A C 1
ATOM 1102 O O . ALA A 1 145 ? 7.532 -20.667 2.683 1.00 55.28 145 ALA A O 1
ATOM 1103 N N . GLU A 1 146 ? 9.501 -21.663 3.104 1.00 63.91 146 GLU A N 1
ATOM 1104 C CA . GLU A 1 146 ? 8.997 -22.493 4.201 1.00 63.91 146 GLU A CA 1
ATOM 1105 C C . GLU A 1 146 ? 8.543 -21.667 5.407 1.00 63.91 146 GLU A C 1
ATOM 1107 O O . GLU A 1 146 ? 7.431 -21.884 5.915 1.00 63.91 146 GLU A O 1
ATOM 1112 N N . LEU A 1 147 ? 9.336 -20.677 5.825 1.00 57.88 147 LEU A N 1
ATOM 1113 C CA . LEU A 1 147 ? 8.977 -19.761 6.912 1.00 57.88 147 LEU A CA 1
ATOM 1114 C C . LEU A 1 147 ? 7.688 -18.990 6.600 1.00 57.88 147 LEU A C 1
ATOM 1116 O O . LEU A 1 147 ? 6.794 -18.887 7.450 1.00 57.88 147 LEU A O 1
ATOM 1120 N N . VAL A 1 148 ? 7.524 -18.520 5.362 1.00 58.38 148 VAL A N 1
ATOM 1121 C CA . VAL A 1 148 ? 6.295 -17.847 4.912 1.00 58.38 148 VAL A CA 1
ATOM 1122 C C . VAL A 1 148 ? 5.093 -18.792 4.980 1.00 58.38 148 VAL A C 1
ATOM 1124 O O . VAL A 1 148 ? 4.028 -18.410 5.485 1.00 58.38 148 VAL A O 1
ATOM 1127 N N . ARG A 1 149 ? 5.233 -20.044 4.521 1.00 72.00 149 ARG A N 1
ATOM 1128 C CA . ARG A 1 149 ? 4.166 -21.057 4.633 1.00 72.00 149 ARG A CA 1
ATOM 1129 C C . ARG A 1 149 ? 3.821 -21.335 6.100 1.00 72.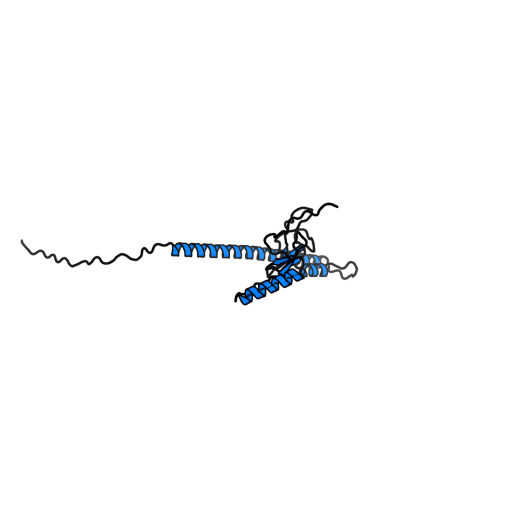00 149 ARG A C 1
ATOM 1131 O O . ARG A 1 149 ? 2.637 -21.423 6.434 1.00 72.00 149 ARG A O 1
ATOM 1138 N N . ALA A 1 150 ? 4.818 -21.429 6.980 1.00 63.50 150 ALA A N 1
ATOM 1139 C CA . ALA A 1 150 ? 4.614 -21.620 8.415 1.00 63.50 150 ALA A CA 1
ATOM 1140 C C . ALA A 1 150 ? 3.848 -20.450 9.047 1.00 63.50 150 ALA A C 1
ATOM 1142 O O . ALA A 1 150 ? 2.863 -20.674 9.756 1.00 63.50 150 ALA A O 1
ATOM 1143 N N . ARG A 1 151 ? 4.209 -19.206 8.712 1.00 75.81 151 ARG A N 1
ATOM 1144 C CA . ARG A 1 151 ? 3.508 -18.011 9.202 1.00 75.81 151 ARG A CA 1
ATOM 1145 C C . ARG A 1 151 ? 2.057 -17.949 8.726 1.00 75.81 151 ARG A C 1
ATOM 1147 O O . ARG A 1 151 ? 1.173 -17.608 9.510 1.00 75.81 151 ARG A O 1
ATOM 1154 N N . ARG A 1 152 ? 1.771 -18.342 7.478 1.00 69.12 152 ARG A N 1
ATOM 1155 C CA . ARG A 1 152 ? 0.386 -18.445 6.972 1.00 69.12 152 ARG A CA 1
ATOM 1156 C C . ARG A 1 152 ? -0.446 -19.441 7.781 1.00 69.12 152 ARG A C 1
ATOM 1158 O O . ARG A 1 152 ? -1.586 -19.123 8.124 1.00 69.12 152 ARG A O 1
ATOM 1165 N N . ARG A 1 153 ? 0.122 -20.608 8.113 1.00 81.94 153 ARG A N 1
ATOM 1166 C CA . ARG A 1 153 ? -0.538 -21.607 8.971 1.00 81.94 153 ARG A CA 1
ATOM 1167 C C . ARG A 1 153 ? -0.792 -21.061 10.377 1.00 81.94 153 ARG A C 1
ATOM 1169 O O . ARG A 1 153 ? -1.900 -21.218 10.878 1.00 81.94 153 ARG A O 1
ATOM 1176 N N . ALA A 1 154 ? 0.181 -20.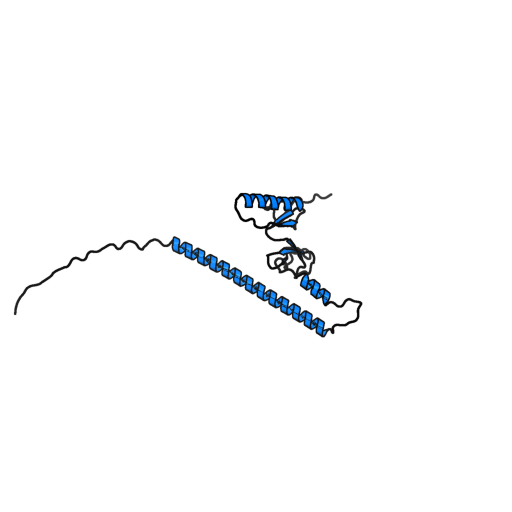366 10.968 1.00 67.94 154 ALA A N 1
ATOM 1177 C CA . ALA A 1 154 ? 0.028 -19.739 12.283 1.00 67.94 154 ALA A CA 1
ATOM 1178 C C . ALA A 1 154 ? -1.105 -18.700 12.294 1.00 67.94 154 ALA A C 1
ATOM 1180 O O . ALA A 1 154 ? -2.014 -18.795 13.110 1.00 67.94 154 ALA A O 1
ATOM 1181 N N . ASN A 1 155 ? -1.133 -17.784 11.322 1.00 64.62 155 ASN A N 1
ATOM 1182 C CA . ASN A 1 155 ? -2.185 -16.765 11.238 1.00 64.62 155 ASN A CA 1
ATOM 1183 C C . ASN A 1 155 ? -3.578 -17.379 10.996 1.00 64.62 155 ASN A C 1
ATOM 1185 O O . ASN A 1 155 ? -4.588 -16.828 11.430 1.00 64.62 155 ASN A O 1
ATOM 1189 N N . ALA A 1 156 ? -3.663 -18.496 10.263 1.00 73.38 156 ALA A N 1
ATOM 1190 C CA . ALA A 1 156 ? -4.917 -19.229 10.091 1.00 73.38 156 ALA A CA 1
ATOM 1191 C C . ALA A 1 156 ? -5.383 -19.867 11.408 1.00 73.38 156 ALA A C 1
ATOM 1193 O O . ALA A 1 156 ? -6.558 -19.750 11.748 1.00 73.38 156 ALA A O 1
ATOM 1194 N N . ALA A 1 157 ? -4.462 -20.466 12.166 1.00 79.00 157 ALA A N 1
ATOM 1195 C CA . ALA A 1 157 ? -4.752 -21.017 13.485 1.00 79.00 157 ALA A CA 1
ATOM 1196 C C . ALA A 1 157 ? -5.182 -19.929 14.486 1.00 79.00 157 ALA A C 1
ATOM 1198 O O . ALA A 1 157 ? -6.138 -20.131 15.224 1.00 79.00 157 ALA A O 1
ATOM 1199 N N . GLU A 1 158 ? -4.541 -18.757 14.476 1.00 79.12 158 GLU A N 1
ATOM 1200 C CA . GLU A 1 158 ? -4.921 -17.618 15.326 1.00 79.12 158 GLU A CA 1
ATOM 1201 C C . GLU A 1 158 ? -6.360 -17.149 15.054 1.00 79.12 158 GLU A C 1
ATOM 1203 O O . GLU A 1 158 ? -7.128 -16.946 15.994 1.00 79.12 158 GLU A O 1
ATOM 1208 N N . ARG A 1 159 ? -6.761 -17.041 13.777 1.00 88.12 159 ARG A N 1
ATOM 1209 C CA . ARG A 1 159 ? -8.148 -16.699 13.408 1.00 88.12 159 ARG A CA 1
ATOM 1210 C C . ARG A 1 159 ? -9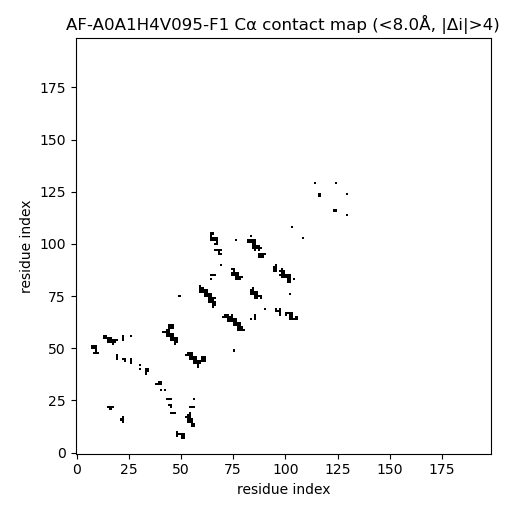.149 -17.751 13.868 1.00 88.12 159 ARG A C 1
ATOM 1212 O O . ARG A 1 159 ? -10.237 -17.400 14.312 1.00 88.12 159 ARG A O 1
ATOM 1219 N N . GLU A 1 160 ? -8.784 -19.023 13.763 1.00 88.31 160 GLU A N 1
ATOM 1220 C CA . GLU A 1 160 ? -9.640 -20.123 14.198 1.00 88.31 160 GLU A CA 1
ATOM 1221 C C . GLU A 1 160 ? -9.818 -20.141 15.721 1.00 88.31 160 GLU A C 1
ATOM 1223 O O . GLU A 1 160 ? -10.929 -20.321 16.217 1.00 88.31 160 GLU A O 1
ATOM 1228 N N . VAL A 1 161 ? -8.749 -19.870 16.476 1.00 91.44 161 VAL A N 1
ATOM 1229 C CA . VAL A 1 161 ? -8.822 -19.700 17.934 1.00 91.44 161 VAL A CA 1
ATOM 1230 C C . VAL A 1 161 ? -9.752 -18.546 18.301 1.00 91.44 161 VAL A C 1
ATOM 1232 O O . VAL A 1 161 ? -10.563 -18.689 19.215 1.00 91.44 161 VAL A O 1
ATOM 1235 N N . GLU A 1 162 ? -9.666 -17.418 17.597 1.00 89.00 162 GLU A N 1
ATOM 1236 C CA . GLU A 1 162 ? -10.533 -16.267 17.859 1.00 89.00 162 GLU A CA 1
ATOM 1237 C C . GLU A 1 162 ? -12.007 -16.554 17.528 1.00 89.00 162 GLU A C 1
ATOM 1239 O O . GLU A 1 162 ? -12.903 -16.199 18.302 1.00 89.00 162 GLU A O 1
ATOM 1244 N N . ARG A 1 163 ? -12.265 -17.286 16.435 1.00 94.69 163 ARG A N 1
ATOM 1245 C CA . ARG A 1 163 ? -13.605 -17.779 16.084 1.00 94.69 163 ARG A CA 1
ATOM 1246 C C . ARG A 1 163 ? -14.177 -18.662 17.196 1.00 94.69 163 ARG A C 1
ATOM 1248 O O . ARG A 1 163 ? -15.276 -18.400 17.675 1.00 94.69 163 ARG A O 1
ATOM 1255 N N . LEU A 1 164 ? -13.416 -19.658 17.654 1.00 95.38 164 LEU A N 1
ATOM 1256 C CA . LEU A 1 164 ? -13.839 -20.574 18.721 1.00 95.38 164 LEU A CA 1
ATOM 1257 C C . LEU A 1 164 ? -14.064 -19.856 20.060 1.00 95.38 164 LEU A C 1
ATOM 1259 O O . LEU A 1 164 ? -14.989 -20.196 20.797 1.00 95.38 164 LEU A O 1
ATOM 1263 N N . ARG A 1 165 ? -13.239 -18.853 20.387 1.00 94.44 165 ARG A N 1
ATOM 1264 C CA . ARG A 1 165 ? -13.438 -18.014 21.582 1.00 94.44 165 ARG A CA 1
ATOM 1265 C C . ARG A 1 165 ? -14.746 -17.236 21.519 1.00 94.44 165 ARG A C 1
ATOM 1267 O O . ARG A 1 165 ? -15.445 -17.180 22.529 1.00 94.44 165 ARG A O 1
ATOM 1274 N N . SER A 1 166 ? -15.071 -16.683 20.352 1.00 89.81 166 SER A N 1
ATOM 1275 C CA . SER A 1 166 ? -16.330 -15.967 20.125 1.00 89.81 166 SER A CA 1
ATOM 1276 C C . SER A 1 166 ? -17.531 -16.906 20.274 1.00 89.81 166 SER A C 1
ATOM 1278 O O . SER A 1 166 ? -18.435 -16.622 21.051 1.00 89.81 166 SER A O 1
ATOM 1280 N N . GLU A 1 167 ? -17.486 -18.089 19.654 1.00 93.38 167 GLU A N 1
ATOM 1281 C CA . GLU A 1 167 ? -18.553 -19.096 19.776 1.00 93.38 167 GLU A CA 1
ATOM 1282 C C . GLU A 1 167 ? -18.765 -19.563 21.220 1.00 93.38 167 GLU A C 1
ATOM 1284 O O . GLU A 1 167 ? -19.901 -19.725 21.667 1.00 93.38 167 GLU A O 1
ATOM 1289 N N . LEU A 1 168 ? -17.681 -19.754 21.979 1.00 94.19 168 LEU A N 1
ATOM 1290 C CA . LEU A 1 168 ? -17.773 -20.121 23.390 1.00 94.19 168 LEU A CA 1
ATOM 1291 C C . LEU A 1 168 ? -18.376 -18.990 24.237 1.00 94.19 168 LEU A C 1
ATOM 1293 O O . LEU A 1 168 ? -19.123 -19.262 25.181 1.00 94.19 168 LEU A O 1
ATOM 1297 N N . ALA A 1 169 ? -18.050 -17.732 23.929 1.00 91.44 169 ALA A N 1
ATOM 1298 C CA . ALA A 1 169 ? -18.634 -16.574 24.599 1.00 91.44 169 ALA A CA 1
ATOM 1299 C C . ALA A 1 169 ? -20.144 -16.480 24.328 1.00 91.44 169 ALA A C 1
ATOM 1301 O O . ALA A 1 169 ? -20.918 -16.324 25.275 1.00 91.44 169 ALA A O 1
ATOM 1302 N N . ASP A 1 170 ? -20.566 -16.686 23.080 1.00 90.75 170 ASP A N 1
ATOM 1303 C CA . ASP A 1 170 ? -21.977 -16.677 22.682 1.00 90.75 170 ASP A CA 1
ATOM 1304 C C . ASP A 1 170 ? -22.766 -17.824 23.327 1.00 90.75 170 ASP A C 1
ATOM 1306 O O . ASP A 1 170 ? -23.877 -17.616 23.822 1.00 90.75 170 ASP A O 1
ATOM 1310 N N . GLN A 1 171 ? -22.187 -19.029 23.396 1.00 90.75 171 GLN A N 1
ATOM 1311 C CA . GLN A 1 171 ? -22.798 -20.172 24.087 1.00 90.75 171 GLN A CA 1
ATOM 1312 C C . GLN A 1 171 ? -22.973 -19.912 25.585 1.00 90.75 171 GLN A C 1
ATOM 1314 O O . GLN A 1 171 ? -24.010 -20.257 26.148 1.00 90.75 171 GLN A O 1
ATOM 1319 N N . ARG A 1 172 ? -21.985 -19.284 26.236 1.00 89.69 172 ARG A N 1
ATOM 1320 C CA . ARG A 1 172 ? -22.083 -18.897 27.653 1.00 89.69 172 ARG A CA 1
ATOM 1321 C C . ARG A 1 172 ? -23.139 -17.822 27.884 1.00 89.69 172 ARG A C 1
ATOM 1323 O O . ARG A 1 172 ? -23.842 -17.895 28.883 1.00 89.69 172 ARG A O 1
ATOM 1330 N N . ALA A 1 173 ? -23.258 -16.856 26.977 1.00 82.94 173 ALA A N 1
ATOM 1331 C CA . ALA A 1 173 ? -24.280 -15.814 27.051 1.00 82.94 173 ALA A CA 1
ATOM 1332 C C . ALA A 1 173 ? -25.696 -16.351 26.768 1.00 82.94 173 ALA A C 1
ATOM 1334 O O . ALA A 1 173 ? -26.669 -15.826 27.300 1.00 82.94 173 ALA A O 1
ATOM 1335 N N . SER A 1 174 ? -25.806 -17.401 25.948 1.00 79.50 174 SER A N 1
ATOM 1336 C CA . SER A 1 174 ? -27.078 -18.021 25.550 1.00 79.50 174 SER A CA 1
ATOM 1337 C C . SER A 1 174 ? -27.510 -19.178 26.453 1.00 79.50 174 SER A C 1
ATOM 1339 O O . SER A 1 174 ? -28.602 -19.714 26.266 1.00 79.50 174 SER A O 1
ATOM 1341 N N . ALA A 1 175 ? -26.674 -19.593 27.409 1.00 74.62 175 ALA A N 1
ATOM 1342 C CA . ALA A 1 175 ? -27.041 -20.610 28.382 1.00 74.62 175 ALA A CA 1
ATOM 1343 C C . ALA A 1 175 ? -28.138 -20.038 29.302 1.00 74.62 175 ALA A C 1
ATOM 1345 O O . ALA A 1 175 ? -27.874 -19.070 30.018 1.00 74.62 175 ALA A O 1
ATOM 1346 N N . PRO A 1 176 ? -29.369 -20.584 29.288 1.00 60.50 176 PRO A N 1
ATOM 1347 C CA . PRO A 1 176 ? -30.402 -20.142 30.208 1.00 60.50 176 PRO A CA 1
ATOM 1348 C C . PRO A 1 176 ? -29.947 -20.416 31.642 1.00 60.50 176 PRO A C 1
ATOM 1350 O O . PRO A 1 176 ? -29.360 -21.459 31.930 1.00 60.50 176 PRO A O 1
ATOM 1353 N N . ASP A 1 177 ? -30.237 -19.466 32.525 1.00 55.38 177 ASP A N 1
ATOM 1354 C CA . ASP A 1 177 ? -29.948 -19.483 33.957 1.00 55.38 177 ASP A CA 1
ATOM 1355 C C . ASP A 1 177 ? -30.785 -20.582 34.652 1.00 55.38 177 ASP A C 1
ATOM 1357 O O . ASP A 1 177 ? -31.758 -20.327 35.354 1.00 55.38 177 ASP A O 1
ATOM 1361 N N . SER A 1 178 ? -30.484 -21.856 34.382 1.00 51.00 178 SER A N 1
ATOM 1362 C CA . SER A 1 178 ? -31.225 -23.013 34.902 1.00 51.00 178 SER A CA 1
ATOM 1363 C C . SER A 1 178 ? -30.645 -23.529 36.222 1.00 51.00 178 SER A C 1
ATOM 1365 O O . SER A 1 178 ? -30.695 -24.728 36.498 1.00 51.00 178 SER A O 1
ATOM 1367 N N . LEU A 1 179 ? -30.066 -22.643 37.036 1.00 54.69 179 LEU A N 1
ATOM 1368 C CA . LEU A 1 179 ? -29.515 -22.973 38.352 1.00 54.69 179 LEU A CA 1
ATOM 1369 C C . LEU A 1 179 ? -30.054 -22.070 39.467 1.00 54.69 179 LEU A C 1
ATOM 1371 O O . LEU A 1 179 ? -29.329 -21.757 40.399 1.00 54.69 179 LEU A O 1
ATOM 1375 N N . HIS A 1 180 ? -31.339 -21.714 39.442 1.00 50.69 180 HIS A N 1
ATOM 1376 C CA . HIS A 1 180 ? -32.037 -21.282 40.656 1.00 50.69 180 HIS A CA 1
ATOM 1377 C C . HIS A 1 180 ? -33.531 -21.633 40.625 1.00 50.69 180 HIS A C 1
ATOM 1379 O O . HIS A 1 180 ? -34.363 -20.768 40.414 1.00 50.69 180 HIS A O 1
ATOM 1385 N N . GLU A 1 181 ? -33.876 -22.895 40.904 1.00 48.22 181 GLU A N 1
ATOM 1386 C CA . GLU A 1 181 ? -35.014 -23.213 41.786 1.00 48.22 181 GLU A CA 1
ATOM 1387 C C . GLU A 1 181 ? -35.006 -24.698 42.182 1.00 48.22 181 GLU A C 1
ATOM 1389 O O . GLU A 1 181 ? -35.481 -25.586 41.480 1.00 48.22 181 GLU A O 1
ATOM 1394 N N . THR A 1 182 ? -34.458 -24.995 43.358 1.00 47.53 182 THR A N 1
ATOM 1395 C CA . THR A 1 182 ? -34.932 -26.136 44.154 1.00 47.53 182 THR A CA 1
ATOM 1396 C C . THR A 1 182 ? -34.883 -25.728 45.617 1.00 47.53 182 THR A C 1
ATOM 1398 O O . THR A 1 182 ? -34.022 -26.117 46.403 1.00 47.53 182 THR A O 1
ATOM 1401 N N . THR A 1 183 ? -35.801 -24.835 45.965 1.00 51.16 183 THR A N 1
ATOM 1402 C CA . THR A 1 183 ? -36.134 -24.480 47.337 1.00 51.16 183 THR A CA 1
ATOM 1403 C C . THR A 1 183 ? -36.916 -25.625 47.991 1.00 51.16 183 THR A C 1
ATOM 1405 O O . THR A 1 183 ? -37.997 -26.005 47.563 1.00 51.16 183 THR A O 1
ATOM 1408 N N . ALA A 1 184 ? -36.328 -26.158 49.063 1.00 53.25 184 ALA A N 1
ATOM 1409 C CA . ALA A 1 184 ? -36.981 -26.629 50.285 1.00 53.25 184 ALA A CA 1
ATOM 1410 C C . ALA A 1 184 ? -38.246 -27.515 50.170 1.00 53.25 184 ALA A C 1
ATOM 1412 O O . ALA A 1 184 ? -39.372 -27.030 50.257 1.00 53.25 184 ALA A O 1
ATOM 1413 N N . ALA A 1 185 ? -38.059 -28.839 50.231 1.00 49.69 185 ALA A N 1
ATOM 1414 C CA . ALA A 1 185 ? -39.059 -29.744 50.802 1.00 49.69 185 ALA A CA 1
ATOM 1415 C C . ALA A 1 185 ? -38.622 -30.173 52.213 1.00 49.69 185 ALA A C 1
ATOM 1417 O O . ALA A 1 185 ? -37.788 -31.054 52.415 1.00 49.69 185 ALA A O 1
ATOM 1418 N N . LYS A 1 186 ? -39.195 -29.482 53.198 1.00 52.34 186 LYS A N 1
ATOM 1419 C CA . LYS A 1 186 ? -39.151 -29.749 54.638 1.00 52.34 186 LYS A CA 1
ATOM 1420 C C . LYS A 1 186 ? -39.713 -31.149 54.934 1.00 52.34 186 LYS A C 1
ATOM 1422 O O . LYS A 1 186 ? -40.927 -31.323 54.962 1.00 52.34 186 LYS A O 1
ATOM 1427 N N . ALA A 1 187 ? -38.852 -32.132 55.192 1.00 48.78 187 ALA A N 1
ATOM 1428 C CA . ALA A 1 187 ? -39.265 -33.408 55.774 1.00 48.78 187 ALA A CA 1
ATOM 1429 C C . ALA A 1 187 ? -39.394 -33.251 57.300 1.00 48.78 187 ALA A C 1
ATOM 1431 O O . ALA A 1 187 ? -38.401 -33.120 58.014 1.00 48.78 187 ALA A O 1
ATOM 1432 N N . ALA A 1 188 ? -40.634 -33.206 57.787 1.00 52.84 188 ALA A N 1
ATOM 1433 C CA . ALA A 1 188 ? -40.967 -33.335 59.204 1.00 52.84 188 ALA A CA 1
ATOM 1434 C C . ALA A 1 188 ? -40.967 -34.826 59.625 1.00 52.84 188 ALA A C 1
ATOM 1436 O O . ALA A 1 188 ? -41.147 -35.697 58.770 1.00 52.84 188 ALA A O 1
ATOM 1437 N N . PRO A 1 189 ? -40.768 -35.141 60.918 1.00 54.50 189 PRO A N 1
ATOM 1438 C CA . PRO A 1 189 ? -40.529 -36.501 61.389 1.00 54.50 189 PRO A CA 1
ATOM 1439 C C . PRO A 1 189 ? -41.844 -37.276 61.544 1.00 54.50 189 PRO A C 1
ATOM 1441 O O . PRO A 1 189 ? -42.748 -36.831 62.247 1.00 54.50 189 PRO A O 1
ATOM 1444 N N . SER A 1 190 ? -41.948 -38.456 60.925 1.00 49.44 190 SER A N 1
ATOM 1445 C CA . SER A 1 190 ? -43.017 -39.414 61.233 1.00 49.44 190 SER A CA 1
ATOM 1446 C C . SER A 1 190 ? -42.554 -40.366 62.325 1.00 49.44 190 SER A C 1
ATOM 1448 O O . SER A 1 190 ? -41.830 -41.328 62.085 1.00 49.44 190 SER A O 1
ATOM 1450 N N . THR A 1 191 ? -42.989 -40.071 63.544 1.00 59.81 191 THR A N 1
ATOM 1451 C CA . THR A 1 191 ? -43.111 -41.033 64.634 1.00 59.81 191 THR A CA 1
ATOM 1452 C C . THR A 1 191 ? -44.204 -42.034 64.275 1.00 59.81 191 THR A C 1
ATOM 1454 O O . THR A 1 191 ? -45.375 -41.660 64.226 1.00 59.81 191 THR A O 1
ATOM 1457 N N . HIS A 1 192 ? -43.848 -43.299 64.062 1.00 54.28 192 HIS A N 1
ATOM 1458 C CA . HIS A 1 192 ? -44.819 -44.384 64.134 1.00 54.28 192 HIS A CA 1
ATOM 1459 C C . HIS A 1 192 ? -44.268 -45.498 65.021 1.00 54.28 192 HIS A C 1
ATOM 1461 O O . HIS A 1 192 ? -43.483 -46.343 64.602 1.00 54.28 192 HIS A O 1
ATOM 1467 N N . THR A 1 193 ? -44.681 -45.451 66.281 1.00 57.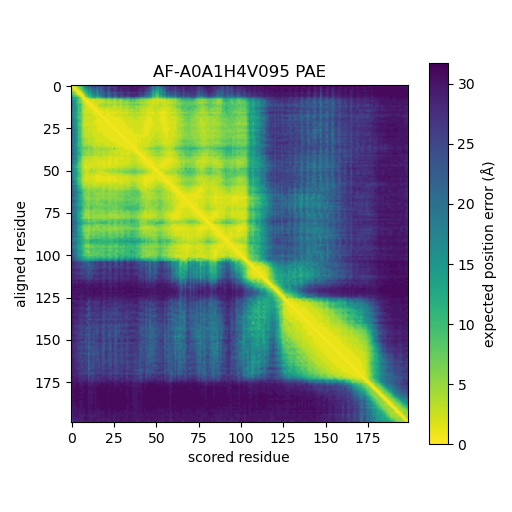06 193 THR A N 1
ATOM 1468 C CA . THR A 1 193 ? -44.724 -46.601 67.182 1.00 57.06 193 THR A CA 1
ATOM 1469 C C . THR A 1 193 ? -45.899 -47.484 66.756 1.00 57.06 193 THR A C 1
ATOM 1471 O O . THR A 1 193 ? -46.965 -46.935 66.454 1.00 57.06 193 THR A O 1
ATOM 1474 N N . PRO A 1 194 ? -45.758 -48.816 66.786 1.00 57.31 194 PRO A N 1
ATOM 1475 C CA . PRO A 1 194 ? -46.873 -49.678 67.136 1.00 57.31 194 PRO A CA 1
ATOM 1476 C C . PRO A 1 194 ? -46.567 -50.428 68.440 1.00 57.31 194 PRO A C 1
ATOM 1478 O O . PRO A 1 194 ? -45.574 -51.145 68.560 1.00 57.31 194 PRO A O 1
ATOM 1481 N N . GLU A 1 195 ? -47.435 -50.207 69.427 1.00 50.84 195 GLU A N 1
ATOM 1482 C CA . GLU A 1 195 ? -47.625 -51.056 70.604 1.00 50.84 195 GLU A CA 1
ATOM 1483 C C . GLU A 1 195 ? -48.128 -52.448 70.200 1.00 50.84 195 GLU A C 1
ATOM 1485 O O . GLU A 1 195 ? -48.999 -52.525 69.342 1.00 50.84 195 GLU A O 1
ATOM 1490 N N . GLY A 1 196 ? -47.624 -53.479 70.902 1.00 49.88 196 GLY A N 1
ATOM 1491 C CA . GLY A 1 196 ? -48.329 -54.698 71.357 1.00 49.88 196 GLY A CA 1
ATOM 1492 C C . GLY A 1 196 ? -48.990 -55.605 70.302 1.00 49.88 196 GLY A C 1
ATOM 1493 O O . GLY A 1 196 ? -49.548 -55.158 69.322 1.00 49.88 196 GLY A O 1
ATOM 1494 N N . THR A 1 197 ? -49.113 -56.922 70.452 1.00 49.59 197 THR A N 1
ATOM 1495 C CA . THR A 1 197 ? -49.202 -57.762 71.652 1.00 49.59 197 THR A CA 1
ATOM 1496 C C . THR A 1 197 ? -49.253 -59.236 71.194 1.00 49.59 197 THR A C 1
ATOM 1498 O O . THR A 1 197 ? -49.857 -59.484 70.155 1.00 49.59 197 THR A O 1
ATOM 1501 N N . ALA A 1 198 ? -48.743 -60.158 72.030 1.00 50.16 198 ALA A N 1
ATOM 1502 C CA . ALA A 1 198 ? -49.023 -61.614 72.113 1.00 50.16 198 ALA A CA 1
ATOM 1503 C C . ALA A 1 198 ? -48.571 -62.510 70.929 1.00 50.16 198 ALA A C 1
ATOM 1505 O O . ALA A 1 198 ? -48.706 -62.132 69.774 1.00 50.16 198 ALA A O 1
ATOM 1506 N N . GLU A 1 199 ? -48.003 -63.707 71.119 1.00 50.22 199 GLU A N 1
ATOM 1507 C CA . GLU A 1 199 ? -47.985 -64.674 72.240 1.00 50.22 199 GLU A CA 1
ATOM 1508 C C . GLU A 1 199 ? -46.572 -65.203 72.546 1.00 50.22 199 GLU A C 1
ATOM 1510 O O . GLU A 1 199 ? -45.734 -65.258 71.615 1.00 50.22 199 GLU A O 1
#

Solvent-accessible surface area (backbone atoms only — not comparable to full-atom values): 12135 Å² total; per-residue (Å²): 136,81,80,78,75,92,77,51,62,82,57,75,91,53,69,79,22,81,38,66,66,53,24,47,54,48,42,52,54,50,40,54,55,33,47,75,69,76,43,86,67,77,67,59,27,57,38,72,44,94,56,43,96,33,18,28,75,31,82,43,48,64,51,64,32,32,31,76,67,78,64,44,65,72,35,51,20,37,41,78,85,88,50,44,27,22,43,83,47,72,50,97,91,37,81,38,85,36,39,72,33,66,32,51,53,69,67,54,56,52,50,50,58,72,67,51,78,65,94,84,67,94,72,80,71,51,70,68,57,54,52,51,50,51,54,51,49,52,52,51,51,50,52,50,53,52,52,52,53,50,50,52,51,49,56,51,49,53,52,50,51,52,50,52,52,50,53,52,51,52,50,61,72,65,52,74,87,83,82,79,85,85,81,80,85,85,82,75,86,82,87,78,86,80,79,86,78,89,134

Organism: Tsukamurella tyrosinosolvens (NCBI:txid57704)

Foldseek 3Di:
DDDDDPDDQPCNVFDKAQDQVRQVVVQVVVVVVQVVVVHDDQRWHWDARPVDRIIGIDSWDWDWAAQPQQRDGRFIWTDPPPFTQGDFDDDPNHTDPSHRPGGDDVVVVVVLVVLDDPPPDDDDPDVVNSVVVVVVVVVVVVVVVVVVVVVVVVVVVVVVVVVVVVVVVVCVVPPPPPPDDDDDDDDDDDDDDDDDDDD

Sequence (199 aa):
MTATDPIACRYPAKTLFADEDAATAGAEAIRAKVEAAGRTYDQLYPYRCPGADHWHLSSKRQGISTCPICHRTGTAAWHTGEVWVISAHEYDWEPCEGQGAVAQNPLLEQARHAVEPEEGFGIGASQSVQSAVDSALDAWEDDIAELVRARRRANAAEREVERLRSELADQRASAPDSLHETTAAKAAPSTHTPEGTAE